Protein AF-A0AAW1MXA1-F1 (afdb_monomer)

Foldseek 3Di:
DDDPPDVLVVDDPPDDDDPDCCPPPCVPADPVRNVVNVSVVCVLV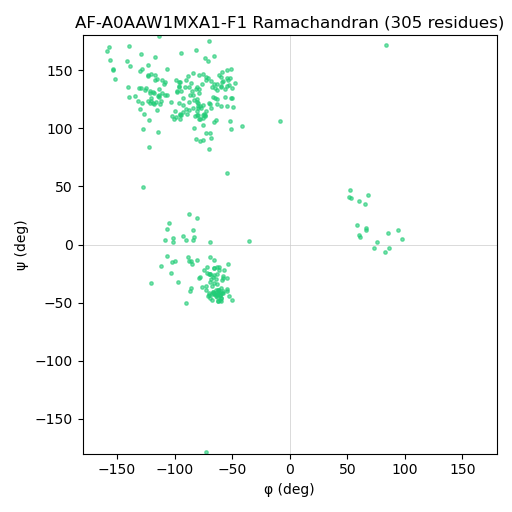CLVVVVVVVPPPDPPPDDPDADDFQDKDWDDDPPDDPPDIWIWTFHDFDADPVRGGPDTDTHTLPDPPPQLFWDQDPVRDTAGFSDWAKDWFWAADPNDIDTDIDHGQTDGPPDPDGDDDPVVLVVQQWDWDDDPFKIFIAHNVGDTHWIFGQDPNDTHTHTDDQWDWDQDPNDTDIGGPHCPVCLVPFAALVRVCVVVPNDDLVVLQVCCVPPPPPHHHSDRSDDDDDPCCCVVPPDDPPDDDDDDDDPDDDDDDDDDDDD

Mean predicted aligned error: 19.44 Å

pLDDT: mean 71.36, std 15.25, range [24.44, 95.81]

Solvent-accessible surface area (backbone atoms only — not comparable to full-atom values): 19822 Å² total; per-residue (Å²): 129,84,73,85,73,66,82,85,67,84,58,66,93,85,56,79,82,76,79,87,49,83,88,54,60,76,89,77,46,52,78,69,51,45,53,51,34,52,52,55,51,49,51,54,50,42,61,62,49,51,58,58,56,69,55,69,78,65,65,96,83,58,87,69,83,74,88,54,68,71,42,77,44,81,49,89,58,96,86,52,59,92,95,61,77,49,54,23,31,26,71,41,72,47,56,46,99,84,69,51,63,85,44,65,49,64,52,50,83,74,69,70,91,56,85,70,48,63,48,73,46,98,84,72,46,73,44,67,40,79,47,71,42,69,45,81,45,46,18,72,44,94,95,39,77,37,87,44,75,45,71,76,40,74,41,44,89,88,54,94,65,92,82,82,61,65,70,60,42,44,75,71,47,28,48,75,48,79,58,100,61,40,33,41,34,22,44,74,88,68,49,73,50,42,46,18,45,63,50,97,95,39,72,45,70,55,57,69,78,47,61,51,68,48,82,51,98,94,38,74,47,73,44,67,72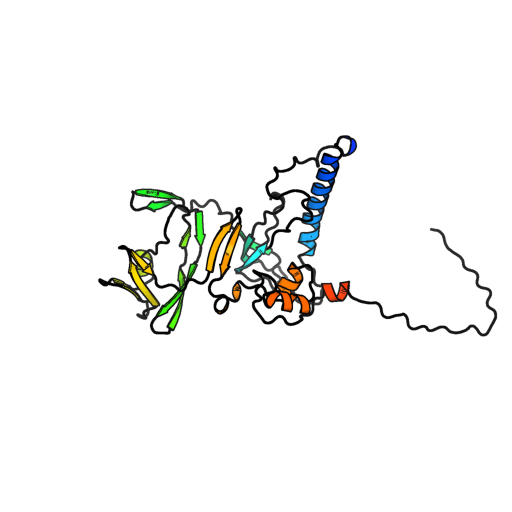,42,61,85,86,46,47,85,80,36,46,42,44,68,54,48,25,56,73,61,74,63,47,56,52,72,58,51,37,50,34,50,74,64,76,38,88,92,50,58,54,51,50,81,64,63,84,70,94,48,68,69,59,53,64,76,63,59,74,79,73,81,78,81,88,82,76,86,78,75,93,62,94,75,85,82,81,86,82,83,82,83,1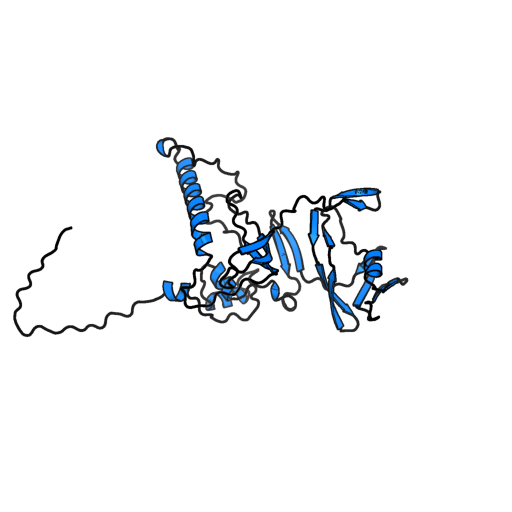30

InterPro domains:
  IPR025724 GAG-pre-integrase domain [PF13976] (219-282)
  IPR040676 Domain of unknown function DUF5641 [PF18701] (31-110)
  IPR054722 Retrovirus-related Pol polyprotein from transposon TNT 1-94-like, beta-barrel domain [PF22936] (115-173)

Secondary structure (DSSP, 8-state):
-----STTT-S-TTSPPPPP-TTS-GGG--HHHHHHHHHHHHHHHHHHHHHHHHS----TTS-PPPP-TT-EEEE--TTSPTT--EEEEEEEEEE-TTS-EEEEEEEESS--S----EEE-TTS-EEE--EEEEEEEEEEETTEEEEEEEEEEEE-TT-SS----HHHHHHTT-EEEE-SSEEEEE-TTS-EEEEEEEETTEEEE-----EEEEEETTEEEEEES-TTT-TTSSBPHHHHHHHTTS--HHHHHHIIIIISTT--BSS-------HHHHHHT-PPPPPP---PPPSS-----------

Sequence (307 aa):
MEAMEPGLIGRPVASLRDPNVCHIPVSRLTSFQRLQYLHQNLWKRWSQEYISELQQRSKWRTQQSQLEPDMFVLVKDDNVPPLQWKLGRIFQLHPGTDGIARVASVRTQHVKDKNLGEITVANNNKVPVVCTGDIDIKTEVNDKQFDIVIRDALCVPNLTTNLLSVSQLIKKGNRVIFTEKDCQIYNSVGELIATADLQENVYKLNIELIATADLQENVYKLNIIKPETNKCFLATANMWHRRLGHVNYADLRKMNDGVVQGLTCKDKVVKQDCVVCCEGKQSRPPFKHEGTRATERRQTKQASVQA

Structure (mmCIF, N/CA/C/O backbone):
data_AF-A0AAW1MXA1-F1
#
_entry.id   AF-A0AAW1MXA1-F1
#
loop_
_atom_site.group_PDB
_atom_site.id
_atom_site.type_symbol
_atom_site.label_atom_id
_atom_site.label_alt_id
_atom_site.label_comp_id
_atom_site.label_asym_id
_atom_site.label_entity_id
_atom_site.label_seq_id
_atom_site.pdbx_PDB_ins_code
_atom_site.Cartn_x
_atom_site.Cartn_y
_atom_site.Cartn_z
_atom_site.occupancy
_atom_site.B_iso_or_equiv
_atom_site.auth_seq_id
_atom_site.auth_comp_id
_atom_site.auth_asym_id
_atom_site.auth_atom_id
_atom_site.pdbx_PDB_model_num
ATOM 1 N N . MET A 1 1 ? 8.954 3.874 -11.714 1.00 31.41 1 MET A N 1
ATOM 2 C CA . MET A 1 1 ? 9.694 3.742 -12.984 1.00 31.41 1 MET A CA 1
ATOM 3 C C . MET A 1 1 ? 10.441 5.050 -13.092 1.00 31.41 1 MET A C 1
ATOM 5 O O . MET A 1 1 ? 9.777 6.065 -13.240 1.00 31.41 1 MET A O 1
ATOM 9 N N . GLU A 1 2 ? 11.735 5.037 -12.764 1.00 24.44 2 GLU A N 1
ATOM 10 C CA . GLU A 1 2 ? 12.559 6.248 -12.688 1.00 24.44 2 GLU A CA 1
ATOM 11 C C . GLU A 1 2 ? 12.402 7.046 -13.975 1.00 24.44 2 GLU A C 1
ATOM 13 O O . GLU A 1 2 ? 12.529 6.511 -15.079 1.00 24.44 2 GLU A O 1
ATOM 18 N N . ALA A 1 3 ? 12.049 8.315 -13.797 1.00 30.38 3 ALA A N 1
ATOM 19 C CA . ALA A 1 3 ? 12.170 9.303 -14.837 1.00 30.38 3 ALA A CA 1
ATOM 20 C C . ALA A 1 3 ? 13.609 9.255 -15.360 1.00 30.38 3 ALA A C 1
ATOM 22 O O . ALA A 1 3 ? 14.556 9.141 -14.584 1.00 30.38 3 ALA A O 1
ATOM 23 N N . MET A 1 4 ? 13.757 9.330 -16.680 1.00 36.62 4 MET A N 1
ATOM 24 C CA . MET A 1 4 ? 15.011 9.751 -17.290 1.00 36.62 4 MET A CA 1
ATOM 25 C C . MET A 1 4 ? 15.434 11.077 -16.641 1.00 36.62 4 MET A C 1
ATOM 27 O O . MET A 1 4 ? 14.924 12.137 -16.993 1.00 36.62 4 MET A O 1
ATOM 31 N N . GLU A 1 5 ? 16.352 11.018 -15.687 1.00 35.62 5 GLU A N 1
ATOM 32 C CA . GLU A 1 5 ? 17.191 12.150 -15.320 1.00 35.62 5 GLU A CA 1
ATOM 33 C C . GLU A 1 5 ? 18.258 12.367 -16.421 1.00 35.62 5 GLU A C 1
ATOM 35 O O . GLU A 1 5 ? 18.537 11.493 -17.245 1.00 35.62 5 GLU A O 1
ATOM 40 N N . PRO A 1 6 ? 18.878 13.546 -16.523 1.00 33.94 6 PRO A N 1
ATOM 41 C CA . PRO A 1 6 ? 18.396 14.734 -17.221 1.00 33.94 6 PRO A CA 1
ATOM 42 C C . PRO A 1 6 ? 19.158 14.924 -18.553 1.00 33.94 6 PRO A C 1
ATOM 44 O O . PRO A 1 6 ? 19.194 16.014 -19.123 1.00 33.94 6 PRO A O 1
ATOM 47 N N . GLY A 1 7 ? 19.806 13.865 -19.053 1.00 37.41 7 GLY A N 1
ATOM 48 C CA . GLY A 1 7 ? 20.811 13.954 -20.120 1.00 37.41 7 GLY A CA 1
ATOM 49 C C . GLY A 1 7 ? 20.263 14.260 -21.516 1.00 37.41 7 GLY A C 1
ATOM 50 O O . GLY A 1 7 ? 21.007 14.729 -22.371 1.00 37.41 7 GLY A O 1
ATOM 51 N N . LEU A 1 8 ? 18.968 14.031 -21.755 1.00 40.31 8 LEU A N 1
ATOM 52 C CA . LEU A 1 8 ? 18.318 14.331 -23.039 1.00 40.31 8 LEU A CA 1
ATOM 53 C C . LEU A 1 8 ? 17.489 15.613 -23.019 1.00 40.31 8 LEU A C 1
ATOM 55 O O . LEU A 1 8 ? 17.138 16.116 -24.079 1.00 40.31 8 LEU A O 1
ATOM 59 N N . ILE A 1 9 ? 17.185 16.148 -21.835 1.00 43.16 9 ILE A N 1
ATOM 60 C CA . ILE A 1 9 ? 16.298 17.307 -21.703 1.00 43.16 9 ILE A CA 1
ATOM 61 C C . ILE A 1 9 ? 17.055 18.591 -22.061 1.00 43.16 9 ILE A C 1
ATOM 63 O O . ILE A 1 9 ? 16.446 19.538 -22.544 1.00 43.16 9 ILE A O 1
ATOM 67 N N . GLY A 1 10 ? 18.380 18.638 -21.873 1.00 39.78 10 GLY A N 1
ATOM 68 C CA . GLY A 1 10 ? 19.197 19.814 -22.198 1.00 39.78 10 GLY A CA 1
ATOM 69 C C . GLY A 1 10 ? 18.805 21.087 -21.430 1.00 39.78 10 GLY A C 1
ATOM 70 O O . GLY A 1 10 ? 19.305 22.164 -21.744 1.00 39.78 10 GLY A O 1
ATOM 71 N N . ARG A 1 11 ? 17.904 20.982 -20.441 1.00 41.22 11 ARG A N 1
ATOM 72 C CA . ARG A 1 11 ? 17.416 22.075 -19.591 1.00 41.22 11 ARG A CA 1
ATOM 73 C C . ARG A 1 11 ? 16.891 21.546 -18.242 1.00 41.22 11 ARG A C 1
ATOM 75 O O . ARG A 1 11 ? 16.532 20.371 -18.158 1.00 41.22 11 ARG A O 1
ATOM 82 N N . PRO A 1 12 ? 16.821 22.394 -17.198 1.00 42.69 12 PRO A N 1
ATOM 83 C CA . PRO A 1 12 ? 16.313 22.019 -15.877 1.00 42.69 12 PRO A CA 1
ATOM 84 C C . PRO A 1 12 ? 14.842 21.577 -15.903 1.00 42.69 12 PRO A C 1
ATOM 86 O O . PRO A 1 12 ? 14.032 22.143 -16.642 1.00 42.69 12 PRO A O 1
ATOM 89 N N . VAL A 1 13 ? 14.482 20.618 -15.043 1.00 44.44 13 VAL A N 1
ATOM 90 C CA . VAL A 1 13 ? 13.121 20.050 -14.903 1.00 44.44 13 VAL A CA 1
ATOM 91 C C . VAL A 1 13 ? 12.064 21.118 -14.573 1.00 44.44 13 VAL A C 1
ATOM 93 O O . VAL A 1 13 ? 10.913 20.994 -14.981 1.00 44.44 13 VAL A O 1
ATOM 96 N N . ALA A 1 14 ? 12.468 22.213 -13.924 1.00 40.22 14 ALA A N 1
ATOM 97 C CA . ALA A 1 14 ? 11.611 23.350 -13.577 1.00 40.22 14 ALA A CA 1
ATOM 98 C C . ALA A 1 14 ? 11.432 24.400 -14.701 1.00 40.22 14 ALA A C 1
ATOM 100 O O . ALA A 1 14 ? 10.825 25.447 -14.476 1.00 40.22 14 ALA A O 1
ATOM 101 N N . SER A 1 15 ? 11.975 24.174 -15.902 1.00 48.94 15 SER A N 1
ATOM 102 C CA . SER A 1 15 ? 11.831 25.122 -17.016 1.00 48.94 15 SER A CA 1
ATOM 103 C C . SER A 1 15 ? 10.415 25.110 -17.607 1.00 48.94 15 SER A C 1
ATOM 105 O O . SER A 1 15 ? 9.762 24.068 -17.704 1.00 48.94 15 SER A O 1
ATOM 107 N N . LEU A 1 16 ? 9.930 26.285 -18.028 1.00 44.94 16 LEU A N 1
ATOM 108 C CA . LEU A 1 16 ? 8.635 26.420 -18.703 1.00 44.94 16 LEU A CA 1
ATOM 109 C C . LEU A 1 16 ? 8.569 25.495 -19.927 1.00 44.94 16 LEU A C 1
ATOM 111 O O . LEU A 1 16 ? 9.566 25.289 -20.624 1.00 44.94 16 LEU A O 1
ATOM 115 N N . ARG A 1 17 ? 7.393 24.916 -20.204 1.00 49.56 17 ARG A N 1
ATOM 116 C CA . ARG A 1 17 ? 7.204 24.068 -21.393 1.00 49.56 17 ARG A CA 1
ATOM 117 C C . ARG A 1 17 ? 7.570 24.865 -22.644 1.00 49.56 17 ARG A C 1
ATOM 119 O O . ARG A 1 17 ? 7.041 25.953 -22.851 1.00 49.56 17 ARG A O 1
ATOM 126 N N . ASP A 1 18 ? 8.453 24.307 -23.472 1.00 58.12 18 ASP A N 1
ATOM 127 C CA . ASP A 1 18 ? 8.758 24.920 -24.760 1.00 58.12 18 ASP A CA 1
ATOM 128 C C . ASP A 1 18 ? 7.487 24.924 -25.623 1.00 58.12 18 ASP A C 1
ATOM 130 O O . ASP A 1 18 ? 6.767 23.915 -25.646 1.00 58.12 18 ASP A O 1
ATOM 134 N N . PRO A 1 19 ? 7.195 26.017 -26.345 1.00 64.69 19 PRO A N 1
ATOM 135 C CA . PRO A 1 19 ? 6.094 26.036 -27.294 1.00 64.69 19 PRO A CA 1
ATOM 136 C C . PRO A 1 19 ? 6.288 24.941 -28.354 1.00 64.69 19 PRO A C 1
ATOM 138 O O . PRO A 1 19 ? 7.403 24.660 -28.803 1.00 64.69 19 PRO A O 1
ATOM 141 N N . ASN A 1 20 ? 5.197 24.282 -28.747 1.00 64.75 20 ASN A N 1
ATOM 142 C CA . ASN A 1 20 ? 5.247 23.264 -29.793 1.00 64.75 20 ASN A CA 1
ATOM 143 C C . ASN A 1 20 ? 5.557 23.941 -31.134 1.00 64.75 20 ASN A C 1
ATOM 145 O O . ASN A 1 20 ? 4.762 24.747 -31.606 1.00 64.75 20 ASN A O 1
ATOM 149 N N . VAL A 1 21 ? 6.687 23.603 -31.753 1.00 74.25 21 VAL A N 1
ATOM 150 C CA . VAL A 1 21 ? 7.133 24.197 -33.027 1.00 74.25 21 VAL A CA 1
ATOM 151 C C . VAL A 1 21 ? 7.011 23.221 -34.199 1.00 74.25 21 VAL A C 1
ATOM 153 O O . VAL A 1 21 ? 7.380 23.557 -35.321 1.00 74.25 21 VAL A O 1
ATOM 156 N N . CYS A 1 22 ? 6.456 22.021 -33.981 1.00 64.44 22 CYS A N 1
ATOM 157 C CA . CYS A 1 22 ? 6.348 20.970 -34.999 1.00 64.44 22 CYS A CA 1
ATOM 158 C C . CYS A 1 22 ? 5.507 21.376 -36.222 1.00 64.44 22 CYS A C 1
ATOM 160 O O . CYS A 1 22 ? 5.652 20.773 -37.283 1.00 64.44 22 CYS A O 1
ATOM 162 N N . HIS A 1 23 ? 4.630 22.373 -36.070 1.00 72.69 23 HIS A N 1
ATOM 163 C CA . HIS A 1 23 ? 3.741 22.883 -37.116 1.00 72.69 23 HIS A CA 1
ATOM 164 C C . HIS A 1 23 ? 4.369 24.003 -37.967 1.00 72.69 23 HIS A C 1
ATOM 166 O O . HIS A 1 23 ? 3.812 24.384 -38.997 1.00 72.69 23 HIS A O 1
ATOM 172 N N . ILE A 1 24 ? 5.524 24.539 -37.559 1.00 79.25 24 ILE A N 1
ATOM 173 C CA . ILE A 1 24 ? 6.209 25.630 -38.255 1.00 79.25 24 ILE A CA 1
ATOM 174 C C . ILE A 1 24 ? 7.250 25.027 -39.215 1.00 79.25 24 ILE A C 1
ATOM 176 O O . ILE A 1 24 ? 8.041 24.177 -38.800 1.00 79.25 24 ILE A O 1
ATOM 180 N N . PRO A 1 25 ? 7.312 25.452 -40.494 1.00 79.19 25 PRO A N 1
ATOM 181 C CA . PRO A 1 25 ? 8.334 24.966 -41.419 1.00 79.19 25 PRO A CA 1
ATOM 182 C C . PRO A 1 25 ? 9.754 25.269 -40.928 1.00 79.19 25 PRO A C 1
ATOM 184 O O . PRO A 1 25 ? 10.039 26.394 -40.523 1.00 79.19 25 PRO A O 1
ATOM 187 N N . VAL A 1 26 ? 10.660 24.290 -41.037 1.00 74.62 26 VAL A N 1
ATOM 188 C CA . VAL A 1 26 ? 12.047 24.347 -40.517 1.00 74.62 26 VAL A CA 1
ATOM 189 C C . VAL A 1 26 ? 12.837 25.563 -41.025 1.00 74.62 26 VAL A C 1
ATOM 191 O O . VAL A 1 26 ? 13.707 26.095 -40.330 1.00 74.62 26 VAL A O 1
ATOM 194 N N . SER A 1 27 ? 12.499 26.053 -42.221 1.00 77.00 27 SER A N 1
ATOM 195 C CA . SER A 1 27 ? 13.076 27.258 -42.822 1.00 77.00 27 SER A CA 1
ATOM 196 C C . SER A 1 27 ? 12.802 28.539 -42.027 1.00 77.00 27 SER A C 1
ATOM 198 O O . SER A 1 27 ? 13.599 29.467 -42.107 1.00 77.00 27 SER A O 1
ATOM 200 N N . ARG A 1 28 ? 11.724 28.581 -41.233 1.00 76.44 28 ARG A N 1
ATOM 201 C CA . ARG A 1 28 ? 11.282 29.743 -40.441 1.00 76.44 28 ARG A CA 1
ATOM 202 C C . ARG A 1 28 ? 11.637 29.656 -38.953 1.00 76.44 28 ARG A C 1
ATOM 204 O O . ARG A 1 28 ? 11.272 30.544 -38.193 1.00 76.44 28 ARG A O 1
ATOM 211 N N . LEU A 1 29 ? 12.330 28.596 -38.538 1.00 79.50 29 LEU A N 1
ATOM 212 C CA . LEU A 1 29 ? 12.732 28.389 -37.148 1.00 79.50 29 LEU A CA 1
ATOM 213 C C . LEU A 1 29 ? 14.071 29.073 -36.854 1.00 79.50 29 LEU A C 1
ATOM 215 O O . LEU A 1 29 ? 15.028 28.917 -37.618 1.00 79.50 29 LEU A O 1
ATOM 219 N N . THR A 1 30 ? 14.164 29.758 -35.713 1.00 76.25 30 THR A N 1
ATOM 220 C CA . THR A 1 30 ? 15.446 30.243 -35.173 1.00 76.25 30 THR A CA 1
ATOM 221 C C . THR A 1 30 ? 16.347 29.074 -34.767 1.00 76.25 30 THR A C 1
ATOM 223 O O . THR A 1 30 ? 15.875 27.954 -34.577 1.00 76.25 30 THR A O 1
ATOM 226 N N . SER A 1 31 ? 17.652 29.301 -34.594 1.00 67.50 31 SER A N 1
ATOM 227 C CA . SER A 1 31 ? 18.600 28.238 -34.213 1.00 67.50 31 SER A CA 1
ATOM 228 C C . SER A 1 31 ? 18.181 27.485 -32.942 1.00 67.50 31 SER A C 1
ATOM 230 O O . SER A 1 31 ? 18.253 26.259 -32.901 1.00 67.50 31 SER A O 1
ATOM 232 N N . PHE A 1 32 ? 17.661 28.198 -31.937 1.00 66.44 32 PHE A N 1
ATOM 233 C CA . PHE A 1 32 ? 17.141 27.588 -30.711 1.00 66.44 32 PHE A CA 1
ATOM 234 C C . PHE A 1 32 ? 15.831 26.817 -30.953 1.00 66.44 32 PHE A C 1
ATOM 236 O O . PHE A 1 32 ? 15.684 25.683 -30.503 1.00 66.44 32 PHE A O 1
ATOM 243 N N . GLN A 1 33 ? 14.913 27.368 -31.754 1.00 68.75 33 GLN A N 1
ATOM 244 C CA . GLN A 1 33 ? 13.670 26.683 -32.128 1.00 68.75 33 GLN A CA 1
ATOM 245 C C . GLN A 1 33 ? 13.913 25.448 -33.009 1.00 68.75 33 GLN A C 1
ATOM 247 O O . GLN A 1 33 ? 13.139 24.497 -32.955 1.00 68.75 33 GLN A O 1
ATOM 252 N N . ARG A 1 34 ? 14.993 25.411 -33.798 1.00 69.88 34 ARG A N 1
ATOM 253 C CA . ARG A 1 34 ? 15.408 24.213 -34.548 1.00 69.88 34 ARG A CA 1
ATOM 254 C C . ARG A 1 34 ? 15.851 23.094 -33.613 1.00 69.88 34 ARG A C 1
ATOM 256 O O . ARG A 1 34 ? 15.488 21.945 -33.844 1.00 69.88 34 ARG A O 1
ATOM 263 N N . LEU A 1 35 ? 16.585 23.423 -32.552 1.00 66.50 35 LEU A N 1
ATOM 264 C CA . LEU A 1 35 ? 16.985 22.453 -31.533 1.00 66.50 35 LEU A CA 1
ATOM 265 C C . LEU A 1 35 ? 15.762 21.915 -30.771 1.00 66.50 35 LEU A C 1
ATOM 267 O O . LEU A 1 35 ? 15.625 20.704 -30.612 1.00 66.50 35 LEU A O 1
ATOM 271 N N . GLN A 1 36 ? 14.813 22.789 -30.417 1.00 66.62 36 GLN A N 1
ATOM 272 C CA . GLN A 1 36 ? 13.519 22.387 -29.851 1.00 66.62 36 GLN A CA 1
ATOM 273 C C . GLN A 1 36 ? 12.709 21.506 -30.809 1.00 66.62 36 GLN A C 1
ATOM 275 O O . GLN A 1 36 ? 12.157 20.493 -30.388 1.00 66.62 36 GLN A O 1
ATOM 280 N N . TYR A 1 37 ? 12.661 21.852 -32.098 1.00 71.12 37 TYR A N 1
ATOM 281 C CA . TYR A 1 37 ? 11.986 21.061 -33.126 1.00 71.12 37 TYR A CA 1
ATOM 282 C C . TYR A 1 37 ? 12.588 19.659 -33.233 1.00 71.12 37 TYR A C 1
ATOM 284 O O . TYR A 1 37 ? 11.848 18.681 -33.191 1.00 71.12 37 TYR A O 1
ATOM 292 N N . LEU A 1 38 ? 13.919 19.544 -33.314 1.00 69.19 38 LEU A N 1
ATOM 293 C CA . LEU A 1 38 ? 14.611 18.253 -33.359 1.00 69.19 38 LEU A CA 1
ATOM 294 C C . LEU A 1 38 ? 14.331 17.424 -32.105 1.00 69.19 38 LEU A C 1
ATOM 296 O O . LEU A 1 38 ? 14.021 16.242 -32.220 1.00 69.19 38 LEU A O 1
ATOM 300 N N . HIS A 1 39 ? 14.364 18.048 -30.930 1.00 64.50 39 HIS A N 1
ATOM 301 C CA . HIS A 1 39 ? 14.053 17.397 -29.663 1.00 64.50 39 HIS A CA 1
ATOM 302 C C . HIS A 1 39 ? 12.598 16.898 -29.614 1.00 64.50 39 HIS A C 1
ATOM 304 O O . HIS A 1 39 ? 12.360 15.731 -29.318 1.00 64.50 39 HIS A O 1
ATOM 310 N N . GLN A 1 40 ? 11.618 17.731 -29.982 1.00 68.62 40 GLN A N 1
ATOM 311 C CA . GLN A 1 40 ? 10.198 17.353 -30.028 1.00 68.62 40 GLN A CA 1
ATOM 312 C C . GLN A 1 40 ? 9.935 16.226 -31.042 1.00 68.62 40 GLN A C 1
ATOM 314 O O . GLN A 1 40 ? 9.161 15.310 -30.763 1.00 68.62 40 GLN A O 1
ATOM 319 N N . ASN A 1 41 ? 10.595 16.255 -32.203 1.00 69.94 41 ASN A N 1
ATOM 320 C CA . ASN A 1 41 ? 10.435 15.237 -33.243 1.00 69.94 41 ASN A CA 1
ATOM 321 C C . ASN A 1 41 ? 11.110 13.911 -32.856 1.00 69.94 41 ASN A C 1
ATOM 323 O O . ASN A 1 41 ? 10.542 12.841 -33.079 1.00 69.94 41 ASN A O 1
ATOM 327 N N . LEU A 1 42 ? 12.287 13.984 -32.225 1.00 67.31 42 LEU A N 1
ATOM 328 C CA . LEU A 1 42 ? 12.968 12.831 -31.641 1.00 67.31 42 LEU A CA 1
ATOM 329 C C . LEU A 1 42 ? 12.096 12.188 -30.562 1.00 67.31 42 LEU A C 1
ATOM 331 O O . LEU A 1 42 ? 11.880 10.986 -30.621 1.00 67.31 42 LEU A O 1
ATOM 335 N N . TRP A 1 43 ? 11.527 12.970 -29.639 1.00 61.91 43 TRP A N 1
ATOM 336 C CA . TRP A 1 43 ? 10.620 12.460 -28.606 1.00 61.91 43 TRP A CA 1
ATOM 337 C C . TRP A 1 43 ? 9.354 11.834 -29.174 1.00 61.91 43 TRP A C 1
ATOM 339 O O . TRP A 1 43 ? 8.927 10.796 -28.680 1.00 61.91 43 TRP A O 1
ATOM 349 N N . LYS A 1 44 ? 8.758 12.438 -30.208 1.00 67.31 44 LYS A N 1
ATOM 350 C CA . LYS A 1 44 ? 7.566 11.895 -30.865 1.00 67.31 44 LYS A CA 1
ATOM 351 C C . LYS A 1 44 ? 7.852 10.544 -31.519 1.00 67.31 44 LYS A C 1
ATOM 353 O O . LYS A 1 44 ? 7.068 9.617 -31.357 1.00 67.31 44 LYS A O 1
ATOM 358 N N . ARG A 1 45 ? 8.974 10.423 -32.234 1.00 64.81 45 ARG A N 1
ATOM 359 C CA . ARG A 1 45 ? 9.396 9.152 -32.842 1.00 64.81 45 ARG A CA 1
ATOM 360 C C . ARG A 1 45 ? 9.787 8.129 -31.788 1.00 64.81 45 ARG A C 1
ATOM 362 O O . ARG A 1 45 ? 9.284 7.015 -31.809 1.00 64.81 45 ARG A O 1
ATOM 369 N N . TRP A 1 46 ? 10.600 8.529 -30.815 1.00 62.44 46 TRP A N 1
ATOM 370 C CA . TRP A 1 46 ? 11.036 7.662 -29.729 1.00 62.44 46 TRP A CA 1
ATOM 371 C C . TRP A 1 46 ? 9.852 7.141 -28.912 1.00 62.44 46 TRP A C 1
ATOM 373 O O . TRP A 1 46 ? 9.762 5.945 -28.694 1.00 62.44 46 TRP A O 1
ATOM 383 N N . SER A 1 47 ? 8.882 7.969 -28.517 1.00 61.12 47 SER A N 1
ATOM 384 C CA . SER A 1 47 ? 7.714 7.476 -27.773 1.00 61.12 47 SER A CA 1
ATOM 385 C C . SER A 1 47 ? 6.844 6.539 -28.617 1.00 61.12 47 SER A C 1
ATOM 387 O O . SER A 1 47 ? 6.280 5.577 -28.100 1.00 61.12 47 SER A O 1
ATOM 389 N N . GLN A 1 48 ? 6.751 6.759 -29.927 1.00 62.25 48 GLN A N 1
ATOM 390 C CA . GLN A 1 48 ? 6.022 5.858 -30.817 1.00 62.25 48 GLN A CA 1
ATOM 391 C C . GLN A 1 48 ? 6.734 4.509 -30.989 1.00 62.25 48 GLN A C 1
ATOM 393 O O . GLN A 1 48 ? 6.080 3.465 -30.912 1.00 62.25 48 GLN A O 1
ATOM 398 N N . GLU A 1 49 ? 8.051 4.529 -31.176 1.00 61.38 49 GLU A N 1
ATOM 399 C CA . GLU A 1 49 ? 8.864 3.368 -31.546 1.00 61.38 49 GLU A CA 1
ATOM 400 C C . GLU A 1 49 ? 9.387 2.615 -30.311 1.00 61.38 49 GLU A C 1
ATOM 402 O O . GLU A 1 49 ? 9.125 1.424 -30.166 1.00 61.38 49 GLU A O 1
ATOM 407 N N . TYR A 1 50 ? 9.998 3.304 -29.347 1.00 53.84 50 TYR A N 1
ATOM 408 C CA . TYR A 1 50 ? 10.634 2.708 -28.167 1.00 53.84 50 TYR A CA 1
ATOM 409 C C . TYR A 1 50 ? 9.651 1.990 -27.233 1.00 53.84 50 TYR A C 1
ATOM 411 O O . TYR A 1 50 ? 9.959 0.917 -26.727 1.00 53.84 50 TYR A O 1
ATOM 419 N N . ILE A 1 51 ? 8.436 2.518 -27.017 1.00 53.62 51 ILE A N 1
ATOM 420 C CA . ILE A 1 51 ? 7.411 1.800 -26.225 1.00 53.62 51 ILE A CA 1
ATOM 421 C C . ILE A 1 51 ? 7.036 0.481 -26.908 1.00 53.62 51 ILE A C 1
ATOM 423 O O . ILE A 1 51 ? 6.830 -0.539 -26.249 1.00 53.62 51 ILE A O 1
ATOM 427 N N . SER A 1 52 ? 6.942 0.510 -28.237 1.00 56.19 52 SER A N 1
ATOM 428 C CA . SER A 1 52 ? 6.621 -0.666 -29.040 1.00 56.19 52 SER A CA 1
ATOM 429 C C . SER A 1 52 ? 7.765 -1.687 -29.006 1.00 56.19 52 SER A C 1
ATOM 431 O O . SER A 1 52 ? 7.512 -2.886 -29.065 1.00 56.19 52 SER A O 1
ATOM 433 N N . GLU A 1 53 ? 9.009 -1.231 -28.840 1.00 53.19 53 GLU A N 1
ATOM 434 C CA . GLU A 1 53 ? 10.195 -2.074 -28.635 1.00 53.19 53 GLU A CA 1
ATOM 435 C C . GLU A 1 53 ? 10.338 -2.599 -27.193 1.00 53.19 53 GLU A C 1
ATOM 437 O O . GLU A 1 53 ? 10.850 -3.702 -26.989 1.00 53.19 53 GLU A O 1
ATOM 442 N N . LEU A 1 54 ? 9.841 -1.867 -26.184 1.00 52.00 54 LEU A N 1
ATOM 443 C CA . LEU A 1 54 ? 9.764 -2.334 -24.790 1.00 52.00 54 LEU A CA 1
ATOM 444 C C . LEU A 1 54 ? 8.830 -3.545 -24.642 1.00 52.00 54 LEU A C 1
ATOM 446 O O . LEU A 1 54 ? 9.069 -4.403 -23.786 1.00 52.00 54 LEU A O 1
ATOM 450 N N . GLN A 1 55 ? 7.808 -3.663 -25.497 1.00 52.12 55 GLN A N 1
ATOM 451 C CA . GLN A 1 55 ? 7.166 -4.948 -25.768 1.00 52.12 55 GLN A CA 1
ATOM 452 C C . GLN A 1 55 ? 8.146 -5.824 -26.555 1.00 52.12 55 GLN A C 1
ATOM 454 O O . GLN A 1 55 ? 8.077 -5.926 -27.777 1.00 52.12 55 GLN A O 1
ATOM 459 N N . GLN A 1 56 ? 9.066 -6.484 -25.846 1.00 50.12 56 GLN A N 1
ATOM 460 C CA . GLN A 1 56 ? 9.933 -7.497 -26.443 1.00 50.12 56 GLN A CA 1
ATOM 461 C C . GLN A 1 56 ? 9.067 -8.516 -27.198 1.00 50.12 56 GLN A C 1
ATOM 463 O O . GLN A 1 56 ? 8.406 -9.357 -26.585 1.00 50.12 56 GLN A O 1
ATOM 468 N N . ARG A 1 57 ? 9.075 -8.464 -28.536 1.00 44.94 57 ARG A N 1
ATOM 469 C CA . ARG A 1 57 ? 8.588 -9.567 -29.366 1.00 44.94 57 ARG A CA 1
ATOM 470 C C . ARG A 1 57 ? 9.574 -10.711 -29.189 1.00 44.94 57 ARG A C 1
ATOM 472 O O . ARG A 1 57 ? 10.572 -10.795 -29.901 1.00 44.94 57 ARG A O 1
ATOM 479 N N . SER A 1 58 ? 9.321 -11.592 -28.225 1.00 47.97 58 SER A N 1
ATOM 480 C CA . SER A 1 58 ? 9.999 -12.882 -28.192 1.00 47.97 58 SER A CA 1
ATOM 481 C C . SER A 1 58 ? 9.752 -13.546 -29.542 1.00 47.97 58 SER A C 1
ATOM 483 O O . SER A 1 58 ? 8.601 -13.760 -29.930 1.00 47.97 58 SER A O 1
ATOM 485 N N . LYS A 1 59 ? 10.821 -13.841 -30.294 1.00 41.16 59 LYS A N 1
ATOM 486 C CA . LYS A 1 59 ? 10.711 -14.714 -31.468 1.00 41.16 59 LYS A CA 1
ATOM 487 C C . LYS A 1 59 ? 9.917 -15.950 -31.041 1.00 41.16 59 LYS A C 1
ATOM 489 O O . LYS A 1 59 ? 10.141 -16.448 -29.944 1.00 41.16 59 LYS A O 1
ATOM 494 N N . TRP A 1 60 ? 9.024 -16.391 -31.922 1.00 49.56 60 TRP A N 1
ATOM 495 C CA . TRP A 1 60 ? 7.988 -17.438 -31.875 1.00 49.56 60 TRP A CA 1
ATOM 496 C C . TRP A 1 60 ? 8.243 -18.747 -31.072 1.00 49.56 60 TRP A C 1
ATOM 498 O O . TRP A 1 60 ? 7.405 -19.638 -31.109 1.00 49.56 60 TRP A O 1
ATOM 508 N N . ARG A 1 61 ? 9.374 -18.911 -30.371 1.00 43.12 61 ARG A N 1
ATOM 509 C CA . ARG A 1 61 ? 9.800 -20.100 -29.614 1.00 43.12 61 ARG A CA 1
ATOM 510 C C . ARG A 1 61 ? 9.730 -19.978 -28.088 1.00 43.12 61 ARG A C 1
ATOM 512 O O . ARG A 1 61 ? 9.897 -20.998 -27.431 1.00 43.12 61 ARG A O 1
ATOM 519 N N . THR A 1 62 ? 9.492 -18.798 -27.515 1.00 49.97 62 THR A N 1
ATOM 520 C CA . THR A 1 62 ? 9.375 -18.652 -26.052 1.00 49.97 62 THR A CA 1
ATOM 521 C C . THR A 1 62 ? 7.942 -18.303 -25.683 1.00 49.97 62 THR A C 1
ATOM 523 O O . THR A 1 62 ? 7.403 -17.314 -26.176 1.00 49.97 62 THR A O 1
ATOM 526 N N . GLN A 1 63 ? 7.322 -19.113 -24.824 1.00 47.88 63 GLN A N 1
ATOM 527 C CA . GLN A 1 63 ? 5.999 -18.835 -24.272 1.00 47.88 63 GLN A CA 1
ATOM 528 C C . GLN A 1 63 ? 6.102 -17.557 -23.424 1.00 47.88 63 GLN A C 1
ATOM 530 O O . GLN A 1 63 ? 6.755 -17.549 -22.381 1.00 47.88 63 GLN A O 1
ATOM 535 N N . GLN A 1 64 ? 5.546 -16.447 -23.917 1.00 56.47 64 GLN A N 1
ATOM 536 C CA . GLN A 1 64 ? 5.435 -15.213 -23.137 1.00 56.47 64 GLN A CA 1
ATOM 537 C C . GLN A 1 64 ? 4.602 -15.493 -21.883 1.00 56.47 64 GLN A C 1
ATOM 539 O O . GLN A 1 64 ? 3.654 -16.278 -21.936 1.00 56.47 64 GLN A O 1
ATOM 544 N N . SER A 1 65 ? 4.958 -14.852 -20.766 1.00 59.12 65 SER A N 1
ATOM 545 C CA . SER A 1 65 ? 4.136 -14.854 -19.554 1.00 59.12 65 SER A CA 1
ATOM 546 C C . SER A 1 65 ? 2.701 -14.494 -19.930 1.00 59.12 65 SER A C 1
ATOM 548 O O . SER A 1 65 ? 2.469 -13.418 -20.490 1.00 59.12 65 SER A O 1
ATOM 550 N N . GLN A 1 66 ? 1.771 -15.416 -19.684 1.00 67.38 66 GLN A N 1
ATOM 551 C CA . GLN A 1 66 ? 0.360 -15.196 -19.968 1.00 67.38 66 GLN A CA 1
ATOM 552 C C . GLN A 1 66 ? -0.119 -13.975 -19.185 1.00 67.38 66 GLN A C 1
ATOM 554 O O . GLN A 1 66 ? 0.319 -13.727 -18.061 1.00 67.38 66 GLN A O 1
ATOM 559 N N . LEU A 1 67 ? -0.954 -13.159 -19.831 1.00 73.44 67 LEU A N 1
ATOM 560 C CA . LEU A 1 67 ? -1.624 -12.080 -19.129 1.00 73.44 67 LEU A CA 1
ATOM 561 C C . LEU A 1 67 ? -2.555 -12.717 -18.096 1.00 73.44 67 LEU A C 1
ATOM 563 O O . LEU A 1 67 ? -3.275 -13.648 -18.432 1.00 73.44 67 LEU A O 1
ATOM 567 N N . GLU A 1 68 ? -2.542 -12.198 -16.878 1.00 76.62 68 GLU A N 1
ATOM 568 C CA . GLU A 1 68 ? -3.374 -12.624 -15.764 1.00 76.62 68 GLU A CA 1
ATOM 569 C C . GLU A 1 68 ? -4.173 -11.412 -15.275 1.00 76.62 68 GLU A C 1
ATOM 571 O O . GLU A 1 68 ? -3.665 -10.276 -15.316 1.00 76.62 68 GLU A O 1
ATOM 576 N N . PRO A 1 69 ? -5.419 -11.613 -14.814 1.00 75.50 69 PRO A N 1
ATOM 577 C CA . PRO A 1 69 ? -6.117 -10.609 -14.027 1.00 75.50 69 PRO A CA 1
ATOM 578 C C . PRO A 1 69 ? -5.237 -10.138 -12.859 1.00 75.50 69 PRO A C 1
ATOM 580 O O . PRO A 1 69 ? -4.386 -10.869 -12.365 1.00 75.50 69 PRO A O 1
ATOM 583 N N . ASP A 1 70 ? -5.428 -8.892 -12.439 1.00 71.44 70 ASP A N 1
ATOM 584 C CA . ASP A 1 70 ? -4.661 -8.180 -11.413 1.00 71.44 70 ASP A CA 1
ATOM 585 C C . ASP A 1 70 ? -3.243 -7.716 -11.751 1.00 71.44 70 ASP A C 1
ATOM 587 O O . ASP A 1 70 ? -2.650 -6.966 -10.971 1.00 71.44 70 ASP A O 1
ATOM 591 N N . MET A 1 71 ? -2.717 -8.019 -12.937 1.00 68.50 71 MET A N 1
ATOM 592 C CA . MET A 1 71 ? -1.434 -7.450 -13.347 1.00 68.50 71 MET A CA 1
ATOM 593 C C . MET A 1 71 ? -1.524 -5.962 -13.708 1.00 68.50 71 MET A C 1
ATOM 595 O O . MET A 1 71 ? -2.474 -5.502 -14.350 1.00 68.50 71 MET A O 1
ATOM 599 N N . PHE A 1 72 ? -0.491 -5.206 -13.330 1.00 74.06 72 PHE A N 1
ATOM 600 C CA . PHE A 1 72 ? -0.333 -3.803 -13.708 1.00 74.06 72 PHE A CA 1
ATOM 601 C C . PHE A 1 72 ? 0.249 -3.672 -15.116 1.00 74.06 72 PHE A C 1
ATOM 603 O O . PHE A 1 7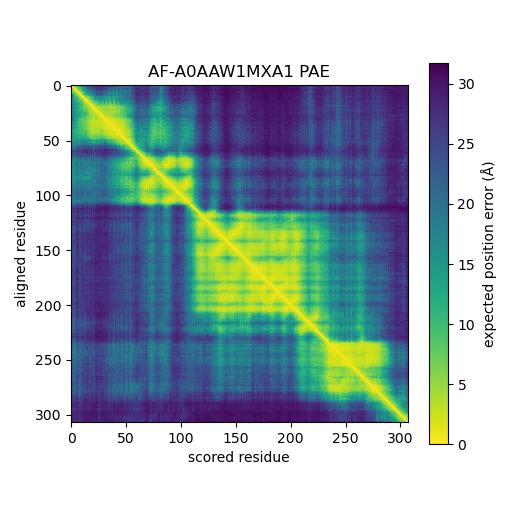2 ? 1.245 -4.306 -15.461 1.00 74.06 72 PHE A O 1
ATOM 610 N N . VAL A 1 73 ? -0.349 -2.792 -15.910 1.00 74.50 73 VAL A N 1
ATOM 611 C CA . VAL A 1 73 ? 0.039 -2.483 -17.284 1.00 74.50 73 VAL A CA 1
ATOM 612 C C . VAL A 1 73 ? 0.168 -0.977 -17.490 1.00 74.50 73 VAL A C 1
ATOM 614 O O . VAL A 1 73 ? -0.527 -0.172 -16.867 1.00 74.50 73 VAL A O 1
ATOM 617 N N . LEU A 1 74 ? 1.070 -0.590 -18.388 1.00 71.75 74 LEU A N 1
ATOM 618 C CA . LEU A 1 74 ? 1.172 0.776 -18.895 1.00 71.75 74 LEU A CA 1
ATOM 619 C C . LEU A 1 74 ? 0.117 0.984 -19.983 1.00 71.75 74 LEU A C 1
ATOM 621 O O . LEU A 1 74 ? 0.075 0.242 -20.963 1.00 71.75 74 LEU A O 1
ATOM 625 N N . VAL A 1 75 ? -0.717 2.005 -19.819 1.00 70.44 75 VAL A N 1
ATOM 626 C CA . VAL A 1 75 ? -1.697 2.428 -20.818 1.00 70.44 75 VAL A CA 1
ATOM 627 C C . VAL A 1 75 ? -1.075 3.543 -21.646 1.00 70.44 75 VAL A C 1
ATOM 629 O O . VAL A 1 75 ? -0.832 4.646 -21.152 1.00 70.44 75 VAL A O 1
ATOM 632 N N . LYS A 1 76 ? -0.801 3.236 -22.915 1.00 65.19 76 LYS A N 1
ATOM 633 C CA . LYS A 1 76 ? -0.361 4.217 -23.907 1.00 65.19 76 LYS A CA 1
ATOM 634 C C . LYS A 1 76 ? -1.570 5.047 -24.339 1.00 65.19 76 LYS A C 1
ATOM 636 O O . LYS A 1 76 ? -2.545 4.495 -24.839 1.00 65.19 76 LYS A O 1
ATOM 641 N N . ASP A 1 77 ? -1.496 6.353 -24.128 1.00 64.56 77 ASP A N 1
ATOM 642 C CA . ASP A 1 77 ? -2.489 7.329 -24.573 1.00 64.56 77 ASP A CA 1
ATOM 643 C C . ASP A 1 77 ? -1.746 8.426 -25.337 1.00 64.56 77 ASP A C 1
ATOM 645 O O . ASP A 1 77 ? -0.818 9.040 -24.808 1.00 64.56 77 ASP A O 1
ATOM 649 N N . ASP A 1 78 ? -2.129 8.633 -26.596 1.00 55.38 78 ASP A N 1
ATOM 650 C CA . ASP A 1 78 ? -1.445 9.544 -27.518 1.00 55.38 78 ASP A CA 1
ATOM 651 C C . ASP A 1 78 ? -1.614 11.027 -27.134 1.00 55.38 78 ASP A C 1
ATOM 653 O O . ASP A 1 78 ? -0.921 11.889 -27.674 1.00 55.38 78 ASP A O 1
ATOM 657 N N . ASN A 1 79 ? -2.506 11.335 -26.183 1.00 57.53 79 ASN A N 1
ATOM 658 C CA . ASN A 1 79 ? -2.825 12.700 -25.756 1.00 57.53 79 ASN A CA 1
ATOM 659 C C . ASN A 1 79 ? -2.145 13.119 -24.444 1.00 57.53 79 ASN A C 1
ATOM 661 O O . ASN A 1 79 ? -2.436 14.194 -23.914 1.00 57.53 79 ASN A O 1
ATOM 665 N N . VAL A 1 80 ? -1.268 12.286 -23.884 1.00 54.25 80 VAL A N 1
ATOM 666 C CA . VAL A 1 80 ? -0.633 12.553 -22.590 1.00 54.25 80 VAL A CA 1
ATOM 667 C C . VAL A 1 80 ? 0.754 13.188 -22.799 1.00 54.25 80 VAL A C 1
ATOM 669 O O . VAL A 1 80 ? 1.506 12.736 -23.665 1.00 54.25 80 VAL A O 1
ATOM 672 N N . PRO A 1 81 ? 1.122 14.253 -22.051 1.00 51.88 81 PRO A N 1
ATOM 673 C CA . PRO A 1 81 ? 2.439 14.875 -22.154 1.00 51.88 81 PRO A CA 1
ATOM 674 C C . PRO A 1 81 ? 3.587 13.869 -21.967 1.00 51.88 81 PRO A C 1
ATOM 676 O O . PRO A 1 81 ? 3.450 12.926 -21.182 1.00 51.88 81 PRO A O 1
ATOM 679 N N . PRO A 1 82 ? 4.754 14.100 -22.601 1.00 44.69 82 PRO A N 1
ATOM 680 C CA . PRO A 1 82 ? 5.964 13.340 -22.303 1.00 44.69 82 PRO A CA 1
ATOM 681 C C . PRO A 1 82 ? 6.204 13.313 -20.786 1.00 44.69 82 PRO A C 1
ATOM 683 O O . PRO A 1 82 ? 6.090 14.356 -20.143 1.00 44.69 82 PRO A O 1
ATOM 686 N N . LEU A 1 83 ? 6.532 12.135 -20.238 1.00 46.12 83 LEU A N 1
ATOM 687 C CA . LEU A 1 83 ? 6.729 11.832 -18.802 1.00 46.12 83 LEU A CA 1
ATOM 688 C C . LEU A 1 83 ? 5.465 11.539 -17.974 1.00 46.12 83 LEU A C 1
ATOM 690 O O . LEU A 1 83 ? 5.598 11.109 -16.829 1.00 46.12 83 LEU A O 1
ATOM 694 N N . GLN A 1 84 ? 4.257 11.688 -18.521 1.00 50.31 84 GLN A N 1
ATOM 695 C CA . GLN A 1 84 ? 3.039 11.223 -17.856 1.00 50.31 84 GLN A CA 1
ATOM 696 C C . GLN A 1 84 ? 2.596 9.882 -18.446 1.00 50.31 84 GLN A C 1
ATOM 698 O O . GLN A 1 84 ? 2.226 9.774 -19.611 1.00 50.31 84 GLN A O 1
ATOM 703 N N . TRP A 1 85 ? 2.633 8.840 -17.619 1.00 62.62 85 TRP A N 1
ATOM 704 C CA . TRP A 1 85 ? 2.233 7.491 -18.006 1.00 62.62 85 TRP A CA 1
ATOM 705 C C . TRP A 1 85 ? 1.024 7.065 -17.190 1.00 62.62 85 TRP A C 1
ATOM 707 O O . TRP A 1 85 ? 1.078 7.038 -15.960 1.00 62.62 85 TRP A O 1
ATOM 717 N N . LYS A 1 86 ? -0.070 6.704 -17.863 1.00 63.44 86 LYS A N 1
ATOM 718 C CA . LYS A 1 86 ? -1.244 6.150 -17.187 1.00 63.44 86 LYS A CA 1
ATOM 719 C C . LYS A 1 86 ? -0.957 4.689 -16.851 1.00 63.44 86 LYS A C 1
ATOM 721 O O . LYS A 1 86 ? -0.722 3.877 -17.741 1.00 63.44 86 LYS A O 1
ATOM 726 N N . LEU A 1 87 ? -0.968 4.344 -15.568 1.00 69.12 87 LEU A N 1
ATOM 727 C CA . LEU A 1 87 ? -0.952 2.950 -15.126 1.00 69.12 87 LEU A CA 1
ATOM 728 C C . LEU A 1 87 ? -2.386 2.428 -15.034 1.00 69.12 87 LEU A C 1
ATOM 730 O O . LEU A 1 87 ? -3.312 3.157 -14.663 1.00 69.12 87 LEU A O 1
ATOM 734 N N . GLY A 1 88 ? -2.569 1.155 -15.360 1.00 75.94 88 GLY A N 1
ATOM 735 C CA . GLY A 1 88 ? -3.836 0.466 -15.189 1.00 75.94 88 GLY A CA 1
ATOM 736 C C . GLY A 1 88 ? -3.654 -0.969 -14.710 1.00 75.94 88 GLY A C 1
ATOM 737 O O . GLY A 1 88 ? -2.588 -1.550 -14.868 1.00 75.94 88 GLY A O 1
ATOM 738 N N . ARG A 1 89 ? -4.688 -1.538 -14.094 1.00 79.44 89 ARG A N 1
ATOM 739 C CA . ARG A 1 89 ? -4.732 -2.928 -13.618 1.00 79.44 89 ARG A CA 1
ATOM 740 C C . ARG A 1 89 ? -5.671 -3.732 -14.508 1.00 79.44 89 ARG A C 1
ATOM 742 O O . ARG A 1 89 ? -6.803 -3.302 -14.736 1.00 79.44 89 ARG A O 1
ATOM 749 N N . ILE A 1 90 ? -5.221 -4.868 -15.030 1.00 79.75 90 ILE A N 1
ATOM 750 C CA . ILE A 1 90 ? -6.089 -5.782 -15.782 1.00 79.75 90 ILE A CA 1
ATOM 751 C C . ILE A 1 90 ? -7.138 -6.329 -14.815 1.00 79.75 90 ILE A C 1
ATOM 753 O O . ILE A 1 90 ? -6.779 -6.876 -13.782 1.00 79.75 90 ILE A O 1
ATOM 757 N N . PHE A 1 91 ? -8.425 -6.200 -15.133 1.00 77.12 91 PHE A N 1
ATOM 758 C CA . PHE A 1 91 ? -9.488 -6.822 -14.328 1.00 77.12 91 PHE A CA 1
ATOM 759 C C . PHE A 1 91 ? -10.199 -7.960 -15.061 1.00 77.12 91 PHE A C 1
ATOM 761 O O . PHE A 1 91 ? -10.864 -8.775 -14.432 1.00 77.12 91 PHE A O 1
ATOM 768 N N . GLN A 1 92 ? -10.084 -8.018 -16.387 1.00 79.00 92 GLN A N 1
ATOM 769 C CA . GLN A 1 92 ? -10.686 -9.074 -17.191 1.00 79.00 92 GLN A CA 1
ATOM 770 C C . GLN A 1 92 ? -9.877 -9.287 -18.464 1.00 79.00 92 GLN A C 1
ATOM 772 O O . GLN A 1 92 ? -9.405 -8.327 -19.075 1.00 79.00 92 GLN A O 1
ATOM 777 N N . LEU A 1 93 ? -9.758 -10.544 -18.876 1.00 86.00 93 LEU A N 1
ATOM 778 C CA . LEU A 1 93 ? -9.132 -10.948 -20.127 1.00 86.00 93 LEU A CA 1
ATOM 779 C C . LEU A 1 93 ? -10.188 -11.487 -21.080 1.00 86.00 93 LEU A C 1
ATOM 781 O O . LEU A 1 93 ? -11.099 -12.200 -20.662 1.00 86.00 93 LEU A O 1
ATOM 785 N N . HIS A 1 94 ? -10.035 -11.162 -22.359 1.00 80.75 94 HIS A N 1
ATOM 786 C CA . HIS A 1 94 ? -10.910 -11.634 -23.425 1.00 80.75 94 HIS A CA 1
ATOM 787 C C . HIS A 1 94 ? -10.096 -12.544 -24.351 1.00 80.75 94 HIS A C 1
ATOM 789 O O . HIS A 1 94 ? -9.346 -12.042 -25.199 1.00 80.75 94 HIS A O 1
ATOM 795 N N . PRO A 1 95 ? -10.166 -13.874 -24.155 1.00 83.88 95 PRO A N 1
ATOM 796 C CA . PRO A 1 95 ? -9.508 -14.827 -25.037 1.00 83.88 95 PRO A CA 1
ATOM 797 C C . PRO A 1 95 ? -10.137 -14.797 -26.432 1.00 83.88 95 PRO A C 1
ATOM 799 O O . PRO A 1 95 ? -11.355 -14.708 -26.582 1.00 83.88 95 PRO A O 1
ATOM 802 N N . GLY A 1 96 ? -9.290 -14.852 -27.461 1.00 77.62 96 GLY A N 1
ATOM 803 C CA . GLY A 1 96 ? -9.730 -15.028 -28.841 1.00 77.62 96 GLY A CA 1
ATOM 804 C C . GLY A 1 96 ? -10.211 -16.454 -29.118 1.00 77.62 96 GLY A C 1
ATOM 805 O O . GLY A 1 96 ? -10.185 -17.328 -28.253 1.00 77.62 96 GLY A O 1
ATOM 806 N N . THR A 1 97 ? -10.595 -16.714 -30.366 1.00 78.44 97 THR A N 1
ATOM 807 C CA . THR A 1 97 ? -11.016 -18.047 -30.836 1.00 78.44 97 THR A CA 1
ATOM 808 C C . THR A 1 97 ? -9.924 -19.115 -30.718 1.00 78.44 97 THR A C 1
ATOM 810 O O . THR A 1 97 ? -10.224 -20.301 -30.719 1.00 78.44 97 THR A O 1
ATOM 813 N N . ASP A 1 98 ? -8.662 -18.703 -30.610 1.00 81.31 98 ASP A N 1
ATOM 814 C CA . ASP A 1 98 ? -7.489 -19.553 -30.401 1.00 81.31 98 ASP A CA 1
ATOM 815 C C . ASP A 1 98 ? -7.115 -19.730 -28.916 1.00 81.31 98 ASP A C 1
ATOM 817 O O . ASP A 1 98 ? -6.061 -20.281 -28.608 1.00 81.31 98 ASP A O 1
ATOM 821 N N . GLY A 1 99 ? -7.952 -19.248 -27.987 1.00 73.62 99 GLY A N 1
ATOM 822 C CA . GLY A 1 99 ? -7.726 -19.342 -26.541 1.00 73.62 99 GLY A CA 1
ATOM 823 C C . GLY A 1 99 ? -6.685 -18.358 -25.995 1.00 73.62 99 GLY A C 1
ATOM 824 O O . GLY A 1 99 ? -6.411 -18.362 -24.797 1.00 73.62 99 GLY A O 1
ATOM 825 N N . ILE A 1 100 ? -6.114 -17.489 -26.839 1.00 75.31 100 ILE A N 1
ATOM 826 C CA . ILE A 1 100 ? -5.084 -16.524 -26.439 1.00 75.31 100 ILE A CA 1
ATOM 827 C C . ILE A 1 100 ? -5.733 -15.167 -26.151 1.00 75.31 100 ILE A C 1
ATOM 829 O O . ILE A 1 100 ? -6.354 -14.553 -27.023 1.00 75.31 100 ILE A O 1
ATOM 833 N N . ALA A 1 101 ? -5.558 -14.661 -24.928 1.00 73.50 101 ALA A N 1
ATOM 834 C CA . ALA A 1 101 ? -6.022 -13.334 -24.534 1.00 73.50 101 ALA A CA 1
ATOM 835 C C . ALA A 1 101 ? -5.118 -12.237 -25.113 1.00 73.50 101 ALA A C 1
ATOM 837 O O . ALA A 1 101 ? -4.024 -11.977 -24.616 1.00 73.50 101 ALA A O 1
ATOM 838 N N . ARG A 1 102 ? -5.594 -11.585 -26.179 1.00 74.75 102 ARG A N 1
ATOM 839 C CA . ARG A 1 102 ? -4.946 -10.405 -26.788 1.00 74.75 102 ARG A CA 1
ATOM 840 C C . ARG A 1 102 ? -5.587 -9.088 -26.362 1.00 74.75 102 ARG A C 1
ATOM 842 O O . ARG A 1 102 ? -5.016 -8.027 -26.590 1.00 74.75 102 ARG A O 1
ATOM 849 N N . VAL A 1 103 ? -6.774 -9.160 -25.765 1.00 78.94 103 VAL A N 1
ATOM 850 C CA . VAL A 1 103 ? -7.550 -8.004 -25.323 1.00 78.94 103 VAL A CA 1
ATOM 851 C C . VAL A 1 103 ? -7.780 -8.130 -23.823 1.00 78.94 103 VAL A C 1
ATOM 853 O O . VAL A 1 103 ? -8.173 -9.185 -23.327 1.00 78.94 103 VAL A O 1
ATOM 856 N N . ALA A 1 104 ? -7.530 -7.042 -23.104 1.00 81.44 104 ALA A N 1
ATOM 857 C CA . ALA A 1 104 ? -7.701 -6.956 -21.665 1.00 81.44 104 ALA A CA 1
ATOM 858 C C . ALA A 1 104 ? -8.543 -5.725 -21.329 1.00 81.44 104 ALA A C 1
ATOM 860 O O . ALA A 1 104 ? -8.290 -4.635 -21.844 1.00 81.44 104 ALA A O 1
ATOM 861 N N . SER A 1 105 ? -9.521 -5.882 -20.442 1.00 77.62 105 SER A N 1
ATOM 862 C CA . SER A 1 105 ? -10.168 -4.741 -19.807 1.00 77.62 105 SER A CA 1
ATOM 863 C C . SER A 1 105 ? -9.279 -4.242 -18.671 1.00 77.62 105 SER A C 1
ATOM 865 O O . SER A 1 105 ? -8.965 -4.985 -17.736 1.00 77.62 105 SER A O 1
ATOM 867 N N . VAL A 1 106 ? -8.884 -2.973 -18.743 1.00 78.81 106 VAL A N 1
ATOM 868 C CA . VAL A 1 106 ? -7.945 -2.352 -17.804 1.00 78.81 106 VAL A CA 1
ATOM 869 C C . VAL A 1 106 ? -8.658 -1.270 -16.990 1.00 78.81 106 VAL A C 1
ATOM 871 O O . VAL A 1 106 ? -9.385 -0.443 -17.536 1.00 78.81 106 VAL A O 1
ATOM 874 N N . ARG A 1 107 ? -8.443 -1.261 -15.673 1.00 73.06 107 ARG A N 1
ATOM 875 C CA . ARG A 1 107 ? -8.884 -0.215 -14.744 1.00 73.06 107 ARG A CA 1
ATOM 876 C C . ARG A 1 107 ? -7.735 0.773 -14.531 1.00 73.06 107 ARG A C 1
ATOM 878 O O . ARG A 1 107 ? -6.723 0.397 -13.951 1.00 73.06 107 ARG A O 1
ATOM 885 N N . THR A 1 108 ? -7.866 2.011 -14.999 1.00 71.44 108 THR A N 1
ATOM 886 C CA . THR A 1 108 ? -6.876 3.084 -14.780 1.00 71.44 108 THR A CA 1
ATOM 887 C C . THR A 1 108 ? -7.236 3.939 -13.562 1.00 71.44 108 THR A C 1
ATOM 889 O O . THR A 1 108 ? -8.364 3.889 -13.074 1.00 71.44 108 THR A O 1
ATOM 892 N N . GLN A 1 109 ? -6.278 4.732 -13.067 1.00 60.22 109 GLN A N 1
ATOM 893 C CA . GLN A 1 109 ? -6.491 5.685 -11.962 1.00 60.22 109 GLN A CA 1
ATOM 894 C C . GLN A 1 109 ? -7.447 6.838 -12.315 1.00 60.22 109 GLN A C 1
ATOM 896 O O . GLN A 1 109 ? -7.933 7.517 -11.414 1.00 60.22 109 GLN A O 1
ATOM 901 N N . HIS A 1 110 ? -7.775 7.035 -13.598 1.00 46.94 110 HIS A N 1
ATOM 902 C CA . HIS A 1 110 ? -8.880 7.909 -13.974 1.00 46.94 110 HIS A CA 1
ATOM 903 C C . HIS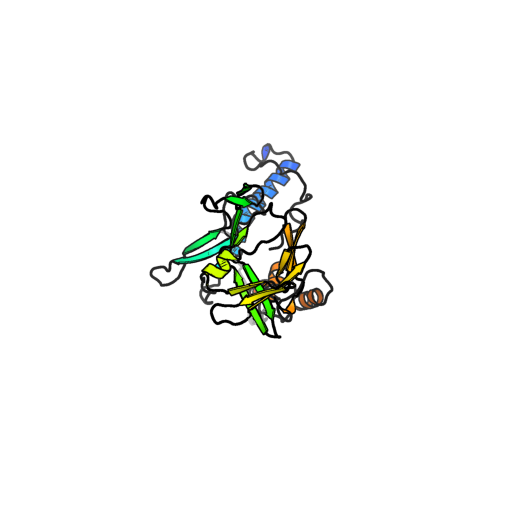 A 1 110 ? -10.200 7.196 -13.699 1.00 46.94 110 HIS A C 1
ATOM 905 O O . HIS A 1 110 ? -10.740 6.458 -14.524 1.00 46.94 110 HIS A O 1
ATOM 911 N N . VAL A 1 111 ? -10.652 7.422 -12.467 1.00 43.94 111 VAL A N 1
ATOM 912 C CA . VAL A 1 111 ? -12.038 7.579 -12.040 1.00 43.94 111 VAL A CA 1
ATOM 913 C C . VAL A 1 111 ? -12.957 7.654 -13.261 1.00 43.94 111 VAL A C 1
ATOM 915 O O . VAL A 1 111 ? -13.012 8.662 -13.958 1.00 43.94 111 VAL A O 1
ATOM 918 N N . LYS A 1 112 ? -13.703 6.572 -13.526 1.00 40.75 112 LYS A N 1
ATOM 919 C CA . LYS A 1 112 ? -15.040 6.768 -14.091 1.00 40.75 112 LYS A CA 1
ATOM 920 C C . LYS A 1 112 ? -15.687 7.797 -13.179 1.00 40.75 1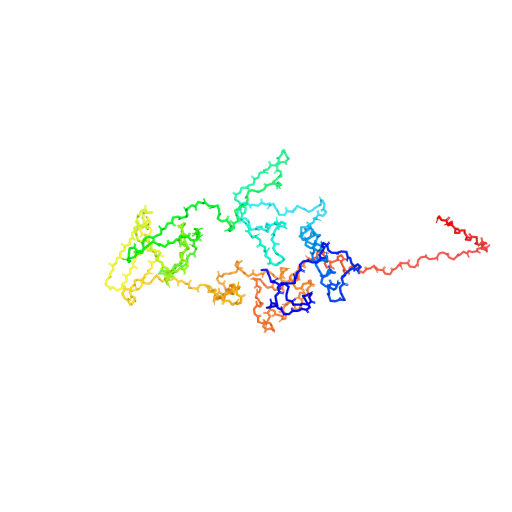12 LYS A C 1
ATOM 922 O O . LYS A 1 112 ? -15.702 7.517 -11.982 1.00 40.75 112 LYS A O 1
ATOM 927 N N . ASP A 1 113 ? -16.195 8.900 -13.727 1.00 40.59 113 ASP A N 1
ATOM 928 C CA . ASP A 1 113 ? -17.124 9.844 -13.090 1.00 40.59 113 ASP A CA 1
ATOM 929 C C . ASP A 1 113 ? -18.374 9.110 -12.564 1.00 40.59 113 ASP A C 1
ATOM 931 O O . ASP A 1 113 ? -19.507 9.297 -12.997 1.00 40.59 113 ASP A O 1
ATOM 935 N N . LYS A 1 114 ? -18.182 8.188 -11.632 1.00 49.31 114 LYS A N 1
ATOM 936 C CA . LYS A 1 114 ? -19.145 7.915 -10.599 1.00 49.31 114 LYS A CA 1
ATOM 937 C C . LYS A 1 114 ? -18.865 9.019 -9.606 1.00 49.31 114 LYS A C 1
ATOM 939 O O . LYS A 1 114 ? -17.734 9.125 -9.145 1.00 49.31 114 LYS A O 1
ATOM 944 N N . ASN A 1 115 ? -19.873 9.821 -9.289 1.00 54.38 115 ASN A N 1
ATOM 945 C CA . ASN A 1 115 ? -19.907 10.527 -8.016 1.00 54.38 115 ASN A CA 1
ATOM 946 C C . ASN A 1 115 ? -19.427 9.533 -6.945 1.00 54.38 115 ASN A C 1
ATOM 948 O O . ASN A 1 115 ? -20.173 8.625 -6.579 1.00 54.38 115 ASN A O 1
ATOM 952 N N . LEU A 1 116 ? -18.169 9.646 -6.504 1.00 62.94 116 LEU A N 1
ATOM 953 C CA . LEU A 1 116 ? -17.560 8.753 -5.508 1.00 62.94 116 LEU A CA 1
ATOM 954 C C . LEU A 1 116 ? -18.175 8.975 -4.118 1.00 62.94 116 LEU A C 1
ATOM 956 O O . LEU A 1 116 ? -17.809 8.316 -3.150 1.00 62.94 116 LEU A O 1
ATOM 960 N N . GLY A 1 117 ? -19.160 9.870 -4.055 1.00 73.38 117 GLY A N 1
ATOM 961 C CA . GLY A 1 117 ? -19.836 10.290 -2.857 1.00 73.38 117 GLY A CA 1
ATOM 962 C C . GLY A 1 117 ? -19.055 11.380 -2.145 1.00 73.38 117 GLY A C 1
ATOM 963 O O . GLY A 1 117 ? -17.915 11.718 -2.471 1.00 73.38 117 GLY A O 1
ATOM 964 N N . GLU A 1 118 ? -19.714 11.926 -1.142 1.00 84.19 118 GLU A N 1
ATOM 965 C CA . GLU A 1 118 ? -19.112 12.806 -0.161 1.00 84.19 118 GLU A CA 1
ATOM 966 C C . GLU A 1 118 ? -19.225 12.107 1.188 1.00 84.19 118 GLU A C 1
ATOM 968 O O . GLU A 1 118 ? -20.209 11.407 1.453 1.00 84.19 118 GLU A O 1
ATOM 973 N N . ILE A 1 119 ? -18.234 12.299 2.049 1.00 85.25 119 ILE A N 1
ATOM 974 C CA . ILE A 1 119 ? -18.356 11.921 3.454 1.00 85.25 119 ILE A CA 1
ATOM 975 C C . ILE A 1 119 ? -18.776 13.144 4.261 1.00 85.25 119 ILE A C 1
ATOM 977 O O . ILE A 1 119 ? -18.283 14.246 4.029 1.00 85.25 119 ILE A O 1
ATOM 981 N N . THR A 1 120 ? -19.671 12.952 5.224 1.00 83.31 120 THR A N 1
ATOM 982 C CA . THR A 1 120 ? -19.994 13.988 6.207 1.00 83.31 120 THR A CA 1
ATOM 983 C C . THR A 1 120 ? -19.019 13.859 7.373 1.00 83.31 120 THR A C 1
ATOM 985 O O . THR A 1 120 ? -19.009 12.833 8.054 1.00 83.31 120 THR A O 1
ATOM 988 N N . VAL A 1 121 ? -18.182 14.872 7.593 1.00 80.88 121 VAL A N 1
ATOM 989 C CA . VAL A 1 121 ? -17.283 14.932 8.757 1.00 80.88 121 VAL A CA 1
ATOM 990 C C . VAL A 1 121 ? -18.038 15.428 9.992 1.00 80.88 121 VAL A C 1
ATOM 992 O O . VAL A 1 121 ? -19.150 15.941 9.893 1.00 80.88 121 VAL A O 1
ATOM 995 N N . ALA A 1 122 ? -17.431 15.297 11.175 1.00 73.19 122 ALA A N 1
ATOM 996 C CA . ALA A 1 122 ? -18.055 15.643 12.458 1.00 73.19 122 ALA A CA 1
ATOM 997 C C . ALA A 1 122 ? -18.542 17.106 12.567 1.00 73.19 122 ALA A C 1
ATOM 999 O O . ALA A 1 122 ? -19.427 17.403 13.361 1.00 73.19 122 ALA A O 1
ATOM 1000 N N . ASN A 1 123 ? -18.004 18.017 11.752 1.00 80.75 123 ASN A N 1
ATOM 1001 C CA . ASN A 1 123 ? -18.453 19.409 11.644 1.00 80.75 123 ASN A CA 1
ATOM 1002 C C . ASN A 1 123 ? -19.655 19.599 10.693 1.00 80.75 123 ASN A C 1
ATOM 1004 O O . ASN A 1 123 ? -19.950 20.730 10.319 1.00 80.75 123 ASN A O 1
ATOM 1008 N N . ASN A 1 124 ? -20.320 18.516 10.275 1.00 81.62 124 ASN A N 1
ATOM 1009 C CA . ASN A 1 124 ? -21.381 18.476 9.260 1.00 81.62 124 ASN A CA 1
ATOM 1010 C C . ASN A 1 124 ? -20.966 18.954 7.860 1.00 81.62 124 ASN A C 1
ATOM 1012 O O . ASN A 1 124 ? -21.811 19.025 6.965 1.00 81.62 124 ASN A O 1
ATOM 1016 N N . ASN A 1 125 ? -19.680 19.228 7.632 1.00 84.25 125 ASN A N 1
ATOM 1017 C CA . ASN A 1 125 ? -19.198 19.534 6.296 1.00 84.25 125 ASN A CA 1
ATOM 1018 C C . ASN A 1 125 ? -19.122 18.258 5.469 1.00 84.25 125 ASN A C 1
ATOM 1020 O O . ASN A 1 125 ? -18.822 17.173 5.972 1.00 84.25 125 ASN A O 1
ATOM 1024 N N . LYS A 1 126 ? -19.374 18.406 4.174 1.00 84.50 126 LYS A N 1
ATOM 1025 C CA . LYS A 1 126 ? -19.227 17.328 3.208 1.00 84.50 126 LYS A CA 1
ATOM 1026 C C . LYS A 1 126 ? -17.884 17.457 2.512 1.00 84.50 126 LYS A C 1
ATOM 1028 O O . LYS A 1 126 ? -17.516 18.546 2.078 1.00 84.50 126 LYS A O 1
ATOM 1033 N N . VAL A 1 127 ? -17.140 16.359 2.441 1.00 84.38 127 VAL A N 1
ATOM 1034 C CA . VAL A 1 127 ? -15.818 16.320 1.810 1.00 84.38 127 VAL A CA 1
ATOM 1035 C C . VAL A 1 127 ? -15.840 15.292 0.680 1.00 84.38 127 VAL A C 1
ATOM 1037 O O . VAL A 1 127 ? -16.289 14.163 0.907 1.00 84.38 127 VAL A O 1
ATOM 1040 N N . PRO A 1 128 ? -15.378 15.657 -0.529 1.00 82.88 128 PRO A N 1
ATOM 1041 C CA . PRO A 1 128 ? -15.407 14.759 -1.673 1.00 82.88 128 PRO A CA 1
ATOM 1042 C C . PRO A 1 128 ? -14.428 13.596 -1.495 1.00 82.88 128 PRO A C 1
ATOM 1044 O O . PRO A 1 128 ? -13.299 13.771 -1.028 1.00 82.88 128 PRO A O 1
ATOM 1047 N N . VAL A 1 129 ? -14.856 12.408 -1.916 1.00 83.88 129 VAL A N 1
ATOM 1048 C CA . VAL A 1 129 ? -13.991 11.229 -2.017 1.00 83.88 129 VAL A CA 1
ATOM 1049 C C . VAL A 1 129 ? -13.248 11.267 -3.352 1.00 83.88 129 VAL A C 1
ATOM 1051 O O . VAL A 1 129 ? -13.864 11.400 -4.407 1.00 83.88 129 VAL A O 1
ATOM 1054 N N . VAL A 1 130 ? -11.922 11.121 -3.315 1.00 79.38 130 VAL A N 1
ATOM 1055 C CA . VAL A 1 130 ? -11.069 11.168 -4.517 1.00 79.38 130 VAL A CA 1
ATOM 1056 C C . VAL A 1 130 ? -10.953 9.806 -5.184 1.00 79.38 130 VAL A C 1
ATOM 1058 O O . VAL A 1 130 ? -10.975 9.708 -6.410 1.00 79.38 130 VAL A O 1
ATOM 1061 N N . CYS A 1 131 ? -10.832 8.741 -4.394 1.00 73.50 131 CYS A N 1
ATOM 1062 C CA . CYS A 1 131 ? -10.825 7.376 -4.903 1.00 73.50 131 CYS A CA 1
ATOM 1063 C C . CYS A 1 131 ? -11.201 6.362 -3.818 1.00 73.50 131 CYS A C 1
ATOM 1065 O O . CYS A 1 131 ? -11.225 6.671 -2.628 1.00 73.50 131 CYS A O 1
ATOM 1067 N N . THR A 1 132 ? -11.497 5.140 -4.253 1.00 78.69 132 THR A N 1
ATOM 1068 C CA . THR A 1 132 ? -11.729 3.968 -3.400 1.00 78.69 132 THR A CA 1
ATOM 1069 C C . THR A 1 132 ? -10.658 2.920 -3.684 1.00 78.69 132 THR A C 1
ATOM 1071 O O . THR A 1 132 ? -10.326 2.700 -4.854 1.00 78.69 132 THR A O 1
ATOM 1074 N N . GLY A 1 133 ? -10.168 2.226 -2.664 1.00 77.19 133 GLY A N 1
ATOM 1075 C CA . GLY A 1 133 ? -9.207 1.138 -2.831 1.00 77.19 133 GLY A CA 1
ATOM 1076 C C . GLY A 1 133 ? -9.213 0.166 -1.662 1.00 77.19 133 GLY A C 1
ATOM 1077 O O . GLY A 1 133 ? -9.826 0.429 -0.634 1.00 77.19 133 GLY A O 1
ATOM 1078 N N . ASP A 1 134 ? -8.517 -0.949 -1.828 1.00 78.69 134 ASP A N 1
ATOM 1079 C CA . ASP A 1 134 ? -8.315 -1.911 -0.749 1.00 78.69 134 ASP A CA 1
ATOM 1080 C C . ASP A 1 134 ? -6.974 -1.617 -0.068 1.00 78.69 134 ASP A C 1
ATOM 1082 O O . ASP A 1 134 ? -5.997 -1.270 -0.740 1.00 78.69 134 ASP A O 1
ATOM 1086 N N . ILE A 1 135 ? -6.941 -1.712 1.260 1.00 79.19 135 ILE A N 1
ATOM 1087 C CA . ILE A 1 135 ? -5.749 -1.464 2.076 1.00 79.19 135 ILE A CA 1
ATOM 1088 C C . ILE A 1 135 ? -5.396 -2.747 2.815 1.00 79.19 135 ILE A C 1
ATOM 1090 O O . ILE A 1 135 ? -6.186 -3.235 3.623 1.00 79.19 135 ILE A O 1
ATOM 1094 N N . ASP A 1 136 ? -4.189 -3.245 2.577 1.00 80.50 136 ASP A N 1
ATOM 1095 C CA . ASP A 1 136 ? -3.623 -4.360 3.326 1.00 80.50 136 ASP A CA 1
ATOM 1096 C C . ASP A 1 136 ? -2.909 -3.820 4.569 1.00 80.50 136 ASP A C 1
ATOM 1098 O O . ASP A 1 136 ? -2.009 -2.981 4.468 1.00 80.50 136 ASP A O 1
ATOM 1102 N N . ILE A 1 137 ? -3.313 -4.291 5.746 1.00 84.50 137 ILE A N 1
ATOM 1103 C CA . ILE A 1 137 ? -2.668 -3.979 7.021 1.00 84.50 137 ILE A CA 1
ATOM 1104 C C . ILE A 1 137 ? -2.181 -5.264 7.682 1.00 84.50 137 ILE A C 1
ATOM 1106 O O . ILE A 1 137 ? -2.816 -6.313 7.568 1.00 84.50 137 ILE A O 1
ATOM 1110 N N . LYS A 1 138 ? -1.065 -5.162 8.402 1.00 85.12 138 LYS A N 1
ATOM 1111 C CA . LYS A 1 138 ? -0.525 -6.255 9.207 1.00 85.12 138 LYS A CA 1
ATOM 1112 C C . LYS A 1 138 ? -0.593 -5.898 10.676 1.00 85.12 138 LYS A C 1
ATOM 1114 O O . LYS A 1 138 ? -0.138 -4.823 11.078 1.00 85.12 138 LYS A O 1
ATOM 1119 N N . THR A 1 139 ? -1.164 -6.799 11.457 1.00 87.94 139 THR A N 1
ATOM 1120 C CA . THR A 1 139 ? -1.282 -6.676 12.907 1.00 87.94 139 THR A CA 1
ATOM 1121 C C . THR A 1 139 ? -0.632 -7.881 13.564 1.00 87.94 139 THR A C 1
ATOM 1123 O O . THR A 1 139 ? -0.669 -8.990 13.034 1.00 87.94 139 THR A O 1
ATOM 1126 N N . GLU A 1 140 ? -0.015 -7.665 14.718 1.00 87.56 140 GLU A N 1
ATOM 1127 C CA . GLU A 1 140 ? 0.616 -8.726 15.494 1.00 87.56 140 GLU A CA 1
ATOM 1128 C C . GLU A 1 140 ? -0.017 -8.762 16.878 1.00 87.56 140 GLU A C 1
ATOM 1130 O O . GLU A 1 140 ? -0.043 -7.758 17.591 1.00 87.56 140 GLU A O 1
ATOM 1135 N N . VAL A 1 141 ? -0.585 -9.911 17.234 1.00 87.94 141 VAL A N 1
ATOM 1136 C CA . VAL A 1 141 ? -1.286 -10.113 18.500 1.00 87.94 141 VAL A CA 1
ATOM 1137 C C . VAL A 1 141 ? -0.928 -11.492 19.043 1.00 87.94 141 VAL A C 1
ATOM 1139 O O . VAL A 1 141 ? -1.111 -12.491 18.351 1.00 87.94 141 VAL A O 1
ATOM 1142 N N . ASN A 1 142 ? -0.458 -11.561 20.293 1.00 83.94 142 ASN A N 1
ATOM 1143 C CA . ASN A 1 142 ? -0.039 -12.809 20.951 1.00 83.94 142 ASN A CA 1
ATOM 1144 C C . ASN A 1 142 ? 0.974 -13.619 20.111 1.00 83.94 142 ASN A C 1
ATOM 1146 O O . ASN A 1 142 ? 0.770 -14.814 19.889 1.00 83.94 142 ASN A O 1
ATOM 1150 N N . ASP A 1 143 ? 2.003 -12.948 19.582 1.00 82.75 143 ASP A N 1
ATOM 1151 C CA . ASP A 1 143 ? 3.040 -13.519 18.701 1.00 82.75 143 ASP A CA 1
ATOM 1152 C C . ASP A 1 143 ? 2.502 -14.163 17.404 1.00 82.75 143 ASP A C 1
ATOM 1154 O O . ASP A 1 143 ? 3.189 -14.938 16.733 1.00 82.75 143 ASP A O 1
ATOM 1158 N N . LYS A 1 144 ? 1.254 -13.854 17.025 1.00 85.50 144 LYS A N 1
ATOM 1159 C CA . LYS A 1 144 ? 0.648 -14.244 15.749 1.00 85.50 144 LYS A CA 1
ATOM 1160 C C . LYS A 1 144 ? 0.447 -13.022 14.870 1.00 85.50 144 LYS A C 1
ATOM 1162 O O . LYS A 1 144 ? -0.141 -12.030 15.297 1.00 85.50 144 LYS A O 1
ATOM 1167 N N . GLN A 1 145 ? 0.890 -13.129 13.622 1.00 87.06 145 GLN A N 1
ATOM 1168 C CA . GLN A 1 145 ? 0.667 -12.105 12.609 1.00 87.06 145 GLN A CA 1
ATOM 1169 C C . GLN A 1 145 ? -0.620 -12.377 11.833 1.00 87.06 145 GLN A C 1
ATOM 1171 O O . GLN A 1 145 ? -0.883 -13.506 11.413 1.00 87.06 145 GLN A O 1
ATOM 1176 N N . PHE A 1 146 ? -1.400 -11.322 11.627 1.00 86.62 146 PHE A N 1
ATOM 1177 C CA . PHE A 1 146 ? -2.629 -11.334 10.854 1.00 86.62 146 PHE A CA 1
ATOM 1178 C C . PHE A 1 146 ? -2.507 -10.353 9.689 1.00 86.62 146 PHE A C 1
ATOM 1180 O O . PHE A 1 146 ? -2.277 -9.158 9.881 1.00 86.62 146 PHE A O 1
ATOM 1187 N N . ASP A 1 147 ? -2.701 -10.868 8.478 1.00 84.38 147 ASP A N 1
ATOM 1188 C CA . ASP A 1 147 ? -2.844 -10.059 7.272 1.00 84.38 147 ASP A CA 1
ATOM 1189 C C . ASP A 1 147 ? -4.333 -9.718 7.088 1.00 84.38 147 ASP A C 1
ATOM 1191 O O . ASP A 1 147 ? -5.167 -10.595 6.841 1.00 84.38 147 ASP A O 1
ATOM 1195 N N . ILE A 1 148 ? -4.688 -8.442 7.236 1.00 85.00 148 ILE A N 1
ATOM 1196 C CA . ILE A 1 148 ? -6.072 -7.961 7.186 1.00 85.00 148 ILE A CA 1
ATOM 1197 C C . ILE A 1 148 ? -6.249 -7.057 5.966 1.00 85.00 148 ILE A C 1
ATOM 1199 O O . ILE A 1 148 ? -5.538 -6.071 5.795 1.00 85.00 148 ILE A O 1
ATOM 1203 N N . VAL A 1 149 ? -7.266 -7.352 5.154 1.00 83.81 149 VAL A N 1
ATOM 1204 C CA . VAL A 1 149 ? -7.623 -6.543 3.980 1.00 83.81 149 VAL A CA 1
ATOM 1205 C C . VAL A 1 149 ? -8.834 -5.667 4.295 1.00 83.81 149 VAL A C 1
ATOM 1207 O O . VAL A 1 149 ? -9.967 -6.150 4.416 1.00 83.81 149 VAL A O 1
ATOM 1210 N N . ILE A 1 150 ? -8.621 -4.357 4.389 1.00 85.00 150 ILE A N 1
ATOM 1211 C CA . ILE A 1 150 ? -9.689 -3.360 4.482 1.00 85.00 150 ILE A CA 1
ATOM 1212 C C . ILE A 1 150 ? -10.178 -3.062 3.068 1.00 85.00 150 ILE A C 1
ATOM 1214 O O . ILE A 1 150 ? -9.563 -2.300 2.328 1.00 85.00 150 ILE A O 1
ATOM 1218 N N . ARG A 1 151 ? -11.308 -3.668 2.704 1.00 80.81 151 ARG A N 1
ATOM 1219 C CA . ARG A 1 151 ? -11.944 -3.443 1.401 1.00 80.81 151 ARG A CA 1
ATOM 1220 C C . ARG A 1 151 ? -12.726 -2.137 1.350 1.00 80.81 151 ARG A C 1
ATOM 1222 O O . ARG A 1 151 ? -13.374 -1.790 2.342 1.00 80.81 151 ARG A O 1
ATOM 1229 N N . ASP A 1 152 ? -12.730 -1.509 0.177 1.00 81.56 152 ASP A N 1
ATOM 1230 C CA . ASP A 1 152 ? -13.504 -0.300 -0.139 1.00 81.56 152 ASP A CA 1
ATOM 1231 C C . ASP A 1 152 ? -13.154 0.916 0.746 1.00 81.56 152 ASP A C 1
ATOM 1233 O O . ASP A 1 152 ? -14.021 1.702 1.135 1.00 81.56 152 ASP A O 1
ATOM 1237 N N . ALA A 1 153 ? -11.876 1.085 1.085 1.00 84.19 153 ALA A N 1
ATOM 1238 C CA . ALA A 1 153 ? -11.388 2.250 1.812 1.00 84.19 153 ALA A CA 1
ATOM 1239 C C . ALA A 1 153 ? -11.486 3.522 0.954 1.00 84.19 153 ALA A C 1
ATOM 1241 O O . ALA A 1 153 ? -11.125 3.533 -0.225 1.00 84.19 153 ALA A O 1
ATOM 1242 N N . LEU A 1 154 ? -11.965 4.606 1.564 1.00 85.69 154 LEU A N 1
ATOM 1243 C CA . LEU A 1 154 ? -12.172 5.898 0.912 1.00 85.69 154 LEU A CA 1
ATOM 1244 C C . LEU A 1 154 ? -10.937 6.785 1.092 1.00 85.69 154 LEU A C 1
ATOM 1246 O O . LEU A 1 154 ? -10.517 7.044 2.217 1.00 85.69 154 LEU A O 1
ATOM 1250 N N . CYS A 1 155 ? -10.384 7.291 -0.008 1.00 81.50 155 CYS A N 1
ATOM 1251 C CA . CYS A 1 155 ? -9.316 8.282 0.017 1.00 81.50 155 CYS A CA 1
ATOM 1252 C C . CYS A 1 155 ? -9.909 9.691 0.015 1.00 81.50 155 CYS A C 1
ATOM 1254 O O . CYS A 1 155 ? -10.557 10.112 -0.951 1.00 81.50 155 CYS A O 1
ATOM 1256 N N . VAL A 1 156 ? -9.659 10.420 1.101 1.00 84.19 156 VAL A N 1
ATOM 1257 C CA . VAL A 1 156 ? -10.105 11.799 1.292 1.00 84.19 156 VAL A CA 1
ATOM 1258 C C . VAL A 1 156 ? -8.882 12.639 1.677 1.00 84.19 156 VAL A C 1
ATOM 1260 O O . VAL A 1 156 ? -8.473 12.609 2.836 1.00 84.19 156 VAL A O 1
ATOM 1263 N N . PRO A 1 157 ? -8.264 13.374 0.733 1.00 73.50 157 PRO A N 1
ATOM 1264 C CA . PRO A 1 157 ? -6.945 13.991 0.930 1.00 73.50 157 PRO A CA 1
ATOM 1265 C C . PRO A 1 157 ? -6.927 15.090 1.998 1.00 73.50 157 PRO A C 1
ATOM 1267 O O . PRO A 1 157 ? -5.871 15.411 2.525 1.00 73.50 157 PRO A O 1
ATOM 1270 N N . ASN A 1 158 ? -8.091 15.657 2.324 1.00 76.50 158 ASN A N 1
ATOM 1271 C CA . ASN A 1 158 ? -8.219 16.735 3.304 1.00 76.50 158 ASN A CA 1
ATOM 1272 C C . ASN A 1 158 ? -8.457 16.227 4.739 1.00 76.50 158 ASN A C 1
ATOM 1274 O O . ASN A 1 158 ? -8.692 17.038 5.634 1.00 76.50 158 ASN A O 1
ATOM 1278 N N . LEU A 1 159 ? -8.443 14.908 4.974 1.00 78.25 159 LEU A N 1
ATOM 1279 C CA . LEU A 1 159 ? -8.449 14.354 6.328 1.00 78.25 159 LEU A CA 1
ATOM 1280 C C . LEU A 1 159 ? -7.023 14.285 6.871 1.00 78.25 159 LEU A C 1
ATOM 1282 O O . LEU A 1 159 ? -6.116 13.782 6.217 1.00 78.25 159 LEU A O 1
ATOM 1286 N N . THR A 1 160 ? -6.840 14.760 8.100 1.00 75.12 160 THR A N 1
ATOM 1287 C CA . THR A 1 160 ? -5.544 14.734 8.790 1.00 75.12 160 THR A CA 1
ATOM 1288 C C . THR A 1 160 ? -5.164 13.342 9.286 1.00 75.12 160 THR A C 1
ATOM 1290 O O . THR A 1 160 ? -3.988 13.077 9.522 1.00 75.12 160 THR A O 1
ATOM 1293 N N . THR A 1 161 ? -6.142 12.451 9.460 1.00 78.44 161 THR A N 1
ATOM 1294 C CA . THR A 1 161 ? -5.942 11.106 10.000 1.00 78.44 161 THR A CA 1
ATOM 1295 C C . THR A 1 161 ? -6.768 10.067 9.251 1.00 78.44 161 THR A C 1
ATOM 1297 O O . THR A 1 161 ? -7.831 10.353 8.696 1.00 78.44 161 THR A O 1
ATOM 1300 N N . ASN A 1 162 ? -6.274 8.829 9.264 1.00 84.00 162 ASN A N 1
ATOM 1301 C CA . ASN A 1 162 ? -7.014 7.678 8.765 1.00 84.00 162 ASN A CA 1
ATOM 1302 C C . ASN A 1 162 ? -8.043 7.241 9.809 1.00 84.00 162 ASN A C 1
ATOM 1304 O O . ASN A 1 162 ? -7.719 7.111 10.990 1.00 84.00 162 ASN A O 1
ATOM 1308 N N . LEU A 1 163 ? -9.271 6.980 9.368 1.00 86.94 163 LEU A N 1
ATOM 1309 C CA . LEU A 1 163 ? -10.368 6.570 10.239 1.00 86.94 163 LEU A CA 1
ATOM 1310 C C . LEU A 1 163 ? -10.869 5.185 9.841 1.00 86.94 163 LEU A C 1
ATOM 1312 O O . LEU A 1 163 ? -11.173 4.933 8.675 1.00 86.94 163 LEU A O 1
ATOM 1316 N N . LEU A 1 164 ? -11.005 4.303 10.830 1.00 88.62 164 LEU A N 1
ATOM 1317 C CA . LEU A 1 164 ? -11.586 2.978 10.652 1.00 88.62 164 LEU A CA 1
ATOM 1318 C C . LEU A 1 164 ? -13.019 2.966 11.188 1.00 88.62 164 LEU A C 1
ATOM 1320 O O . LEU A 1 164 ? -13.273 3.267 12.354 1.00 88.62 164 LEU A O 1
ATOM 1324 N N . SER A 1 165 ? -13.979 2.619 10.332 1.00 87.75 165 SER A N 1
ATOM 1325 C CA . SER A 1 165 ? -15.392 2.637 10.708 1.00 87.75 165 SER A CA 1
ATOM 1326 C C . SER A 1 165 ? -15.777 1.404 11.529 1.00 87.75 165 SER A C 1
ATOM 1328 O O . SER A 1 165 ? -15.933 0.304 10.996 1.00 87.75 165 SER A O 1
ATOM 1330 N N . VAL A 1 166 ? -16.009 1.604 12.829 1.00 90.94 166 VAL A N 1
ATOM 1331 C CA . VAL A 1 166 ? -16.457 0.553 13.762 1.00 90.94 166 VAL A CA 1
ATOM 1332 C C . VAL A 1 166 ? -17.776 -0.077 13.310 1.00 90.94 166 VAL A C 1
ATOM 1334 O O . VAL A 1 166 ? -17.929 -1.296 13.329 1.00 90.94 166 VAL A O 1
ATOM 1337 N N . SER A 1 167 ? -18.722 0.734 12.835 1.00 88.19 167 SER A N 1
ATOM 1338 C CA . SER A 1 167 ? -20.014 0.232 12.361 1.00 88.19 167 SER A CA 1
ATOM 1339 C C . SER A 1 167 ? -19.871 -0.686 11.144 1.00 88.19 167 SER A C 1
ATOM 1341 O O . SER A 1 167 ? -20.607 -1.665 11.027 1.00 88.19 167 SER A O 1
ATOM 1343 N N . GLN A 1 168 ? -18.902 -0.423 10.261 1.00 88.50 168 GLN A N 1
ATOM 1344 C CA . GLN A 1 168 ? -18.617 -1.296 9.120 1.00 88.50 168 GLN A CA 1
ATOM 1345 C C . GLN A 1 168 ? -17.935 -2.601 9.538 1.00 88.50 168 GLN A C 1
ATOM 1347 O O . GLN A 1 168 ? -18.240 -3.650 8.970 1.00 88.50 168 GLN A O 1
ATOM 1352 N N . LEU A 1 169 ? -17.058 -2.565 10.546 1.00 90.06 169 LEU A N 1
ATOM 1353 C CA . LEU A 1 169 ? -16.455 -3.778 11.105 1.00 90.06 169 LEU A CA 1
ATOM 1354 C C . LEU A 1 169 ? -17.526 -4.720 11.664 1.00 90.06 169 LEU A C 1
ATOM 1356 O O . LEU A 1 169 ? -17.524 -5.905 11.327 1.00 90.06 169 LEU A O 1
ATOM 1360 N N . ILE A 1 170 ? -18.473 -4.175 12.434 1.00 90.94 170 ILE A N 1
ATOM 1361 C CA . ILE A 1 170 ? -19.575 -4.937 13.038 1.00 90.94 170 ILE A CA 1
ATOM 1362 C C . ILE A 1 170 ? -20.503 -5.517 11.967 1.00 90.94 170 ILE A C 1
ATOM 1364 O O . ILE A 1 170 ? -20.858 -6.691 12.031 1.00 90.94 170 ILE A O 1
ATOM 1368 N N . LYS A 1 171 ? -20.842 -4.744 10.925 1.00 89.56 171 LYS A N 1
ATOM 1369 C CA . LYS A 1 171 ? -21.645 -5.238 9.789 1.00 89.56 171 LYS A CA 1
ATOM 1370 C C . LYS A 1 171 ? -21.007 -6.425 9.067 1.00 89.56 171 LYS A C 1
ATOM 1372 O O . LYS A 1 171 ? -21.725 -7.264 8.535 1.00 89.56 171 LYS A O 1
ATOM 1377 N N . LYS A 1 172 ? -19.674 -6.500 9.048 1.00 87.25 172 LYS A N 1
ATOM 1378 C CA . LYS A 1 172 ? -18.914 -7.622 8.477 1.00 87.25 172 LYS A CA 1
ATOM 1379 C C . LYS A 1 172 ? -18.764 -8.810 9.442 1.00 87.25 172 LYS A C 1
ATOM 1381 O O . LYS A 1 172 ? -18.050 -9.752 9.118 1.00 87.25 172 LYS A O 1
ATOM 1386 N N . GLY A 1 173 ? -19.424 -8.781 10.602 1.00 89.38 173 GLY A N 1
ATOM 1387 C CA . GLY A 1 173 ? -19.411 -9.863 11.588 1.00 89.38 173 GLY A CA 1
ATOM 1388 C C . GLY A 1 173 ? -18.234 -9.824 12.563 1.00 89.38 173 GLY A C 1
ATOM 1389 O O . GLY A 1 173 ? -18.045 -10.783 13.302 1.00 89.38 173 GLY A O 1
ATOM 1390 N N . ASN A 1 174 ? -17.446 -8.744 12.584 1.00 92.31 174 ASN A N 1
ATOM 1391 C CA . ASN A 1 174 ? -16.370 -8.578 13.562 1.00 92.31 174 ASN A CA 1
ATOM 1392 C C . ASN A 1 174 ? -16.924 -8.005 14.869 1.00 92.31 174 ASN A C 1
ATOM 1394 O O . ASN A 1 174 ? -17.846 -7.188 14.860 1.00 92.31 174 ASN A O 1
ATOM 1398 N N . ARG A 1 175 ? -16.329 -8.375 16.001 1.00 94.38 175 ARG A N 1
ATOM 1399 C CA . ARG A 1 175 ? -16.698 -7.832 17.312 1.00 94.38 175 ARG A CA 1
ATOM 1400 C C . ARG A 1 175 ? -15.622 -6.868 17.790 1.00 94.38 175 ARG A C 1
ATOM 1402 O O . ARG A 1 175 ? -14.454 -7.227 17.825 1.00 94.38 175 ARG A O 1
ATOM 1409 N N . VAL A 1 176 ? -16.022 -5.662 18.183 1.00 95.81 176 VAL A N 1
ATOM 1410 C CA . VAL A 1 176 ? -15.116 -4.636 18.716 1.00 95.81 176 VAL A CA 1
ATOM 1411 C C . VAL A 1 176 ? -15.459 -4.402 20.183 1.00 95.81 176 VAL A C 1
ATOM 1413 O O . VAL A 1 176 ? -16.622 -4.162 20.504 1.00 95.81 176 VAL A O 1
ATOM 1416 N N . ILE A 1 177 ? -14.468 -4.501 21.065 1.00 94.19 177 ILE A N 1
ATOM 1417 C CA . ILE A 1 177 ? -14.608 -4.295 22.510 1.00 94.19 177 ILE A CA 1
ATOM 1418 C C . ILE A 1 177 ? -13.720 -3.119 22.902 1.00 94.19 177 ILE A C 1
ATOM 1420 O O . ILE A 1 177 ? -12.515 -3.165 22.681 1.00 94.19 177 ILE A O 1
ATOM 1424 N N . PHE A 1 178 ? -14.317 -2.082 23.483 1.00 94.88 178 PHE A N 1
ATOM 1425 C CA . PHE A 1 178 ? -13.592 -0.940 24.037 1.00 94.88 178 PHE A CA 1
ATOM 1426 C C . PHE A 1 178 ? -13.443 -1.121 25.546 1.00 94.88 178 PHE A C 1
ATOM 1428 O O . PHE A 1 178 ? -14.424 -1.425 26.228 1.00 94.88 178 PHE A O 1
ATOM 1435 N N . THR A 1 179 ? -12.234 -0.926 26.057 1.00 91.81 179 THR A N 1
ATOM 1436 C CA . THR A 1 179 ? -11.936 -0.849 27.489 1.00 91.81 179 THR A CA 1
ATOM 1437 C C . THR A 1 179 ? -11.480 0.568 27.842 1.00 91.81 179 THR A C 1
ATOM 1439 O O . THR A 1 179 ? -11.411 1.440 26.983 1.00 91.81 179 THR A O 1
ATOM 1442 N N . GLU A 1 180 ? -11.168 0.829 29.112 1.00 89.25 180 GLU A N 1
ATOM 1443 C CA . GLU A 1 180 ? -10.650 2.138 29.537 1.00 89.25 180 GLU A CA 1
ATOM 1444 C C . GLU A 1 180 ? -9.259 2.463 28.965 1.00 89.25 180 GLU A C 1
ATOM 1446 O O . GLU A 1 180 ? -8.857 3.626 28.960 1.00 89.25 180 GLU A O 1
ATOM 1451 N N . LYS A 1 181 ? -8.502 1.451 28.518 1.00 89.62 181 LYS A N 1
ATOM 1452 C CA . LYS A 1 181 ? -7.096 1.599 28.103 1.00 89.62 181 LYS A CA 1
ATOM 1453 C C . LYS A 1 181 ? -6.846 1.199 26.655 1.00 89.62 181 LYS A C 1
ATOM 1455 O O . LYS A 1 181 ? -5.984 1.787 26.005 1.00 89.62 181 LYS A O 1
ATOM 1460 N N . ASP A 1 182 ? -7.588 0.218 26.161 1.00 93.62 182 ASP A N 1
ATOM 1461 C CA . ASP A 1 182 ? -7.378 -0.380 24.850 1.00 93.62 182 ASP A CA 1
ATOM 1462 C C . ASP A 1 182 ? -8.702 -0.671 24.126 1.00 93.62 182 ASP A C 1
ATOM 1464 O O . ASP A 1 182 ? -9.806 -0.538 24.658 1.00 93.62 182 ASP A O 1
ATOM 1468 N N . CYS A 1 183 ? -8.586 -1.044 22.860 1.00 94.81 183 CYS A N 1
ATOM 1469 C CA . CYS A 1 183 ? -9.670 -1.536 22.035 1.00 94.81 183 CYS A CA 1
ATOM 1470 C C . CYS A 1 183 ? -9.226 -2.825 21.341 1.00 94.81 183 CYS A C 1
ATOM 1472 O O . CYS A 1 183 ? -8.121 -2.928 20.809 1.00 94.81 183 CYS A O 1
ATOM 1474 N N . GLN A 1 184 ? -10.101 -3.824 21.362 1.00 94.69 184 GLN A N 1
ATOM 1475 C CA . GLN A 1 184 ? -9.836 -5.181 20.906 1.00 94.69 184 GLN A CA 1
ATOM 1476 C C . GLN A 1 184 ? -10.803 -5.554 19.784 1.00 94.69 184 GLN A C 1
ATOM 1478 O O . GLN A 1 184 ? -12.023 -5.455 19.943 1.00 94.69 184 GLN A O 1
ATOM 1483 N N . ILE A 1 185 ? -10.265 -6.001 18.648 1.00 95.44 185 ILE A N 1
ATOM 1484 C CA . ILE A 1 185 ? -11.038 -6.363 17.457 1.00 95.44 185 ILE A CA 1
ATOM 1485 C C . ILE A 1 185 ? -10.930 -7.868 17.230 1.00 95.44 185 ILE A C 1
ATOM 1487 O O . ILE A 1 185 ? -9.845 -8.405 17.012 1.00 95.44 185 ILE A O 1
ATOM 1491 N N . TYR A 1 186 ? -12.077 -8.535 17.238 1.00 94.38 186 TYR A N 1
ATOM 1492 C CA . TYR A 1 186 ? -12.218 -9.968 17.033 1.00 94.38 186 TYR A CA 1
ATOM 1493 C C . TYR A 1 186 ? -12.839 -10.256 15.669 1.00 94.38 186 TYR A C 1
ATOM 1495 O O . TYR A 1 186 ? -13.789 -9.578 15.263 1.00 94.38 186 TYR A O 1
ATOM 1503 N N . ASN A 1 187 ? -12.342 -11.285 14.986 1.00 91.75 187 ASN A N 1
ATOM 1504 C CA . ASN A 1 187 ? -12.952 -11.781 13.756 1.00 91.75 187 ASN A CA 1
ATOM 1505 C C . ASN A 1 187 ? -14.297 -12.485 14.031 1.00 91.75 187 ASN A C 1
ATOM 1507 O O . ASN A 1 187 ? -14.698 -12.691 15.179 1.00 91.75 187 ASN A O 1
ATOM 1511 N N . SER A 1 188 ? -14.991 -12.888 12.965 1.00 89.69 188 SER A N 1
ATOM 1512 C CA . SER A 1 188 ? -16.271 -13.606 13.056 1.00 89.69 188 SER A CA 1
ATOM 1513 C C . SER A 1 188 ? -16.178 -14.979 13.736 1.00 89.69 188 SER A C 1
ATOM 1515 O O . SER A 1 188 ? -17.192 -15.503 14.190 1.00 89.69 188 SER A O 1
ATOM 1517 N N . VAL A 1 189 ? -14.975 -15.552 13.820 1.00 91.25 189 VAL A N 1
ATOM 1518 C CA . VAL A 1 189 ? -14.680 -16.830 14.490 1.00 91.25 189 VAL A CA 1
ATOM 1519 C C . VAL A 1 189 ? -14.420 -16.631 15.994 1.00 91.25 189 VAL A C 1
ATOM 1521 O O . VAL A 1 189 ? -14.475 -17.586 16.763 1.00 91.25 189 VAL A O 1
ATOM 1524 N N . GLY A 1 190 ? -14.202 -15.390 16.440 1.00 89.12 190 GLY A N 1
ATOM 1525 C CA . GLY A 1 190 ? -13.923 -15.041 17.833 1.00 89.12 190 GLY A CA 1
ATOM 1526 C C . GLY A 1 190 ? -12.435 -14.956 18.183 1.00 89.12 190 GLY A C 1
ATOM 1527 O O . GLY A 1 190 ? -12.103 -14.866 19.362 1.00 89.12 190 GLY A O 1
ATOM 1528 N N . GLU A 1 191 ? -11.538 -14.951 17.198 1.00 92.94 191 GLU A N 1
ATOM 1529 C CA . GLU A 1 191 ? -10.103 -14.742 17.412 1.00 92.94 191 GLU A CA 1
ATOM 1530 C C . GLU A 1 191 ? -9.772 -13.248 17.439 1.00 92.94 191 GLU A C 1
ATOM 1532 O O . GLU A 1 191 ? -10.292 -12.473 16.634 1.00 92.94 191 GLU A O 1
ATOM 1537 N N . LEU A 1 192 ? -8.891 -12.842 18.355 1.00 93.50 192 LEU A N 1
ATOM 1538 C CA . LEU A 1 192 ? -8.395 -11.471 18.451 1.00 93.50 192 LEU A CA 1
ATOM 1539 C C . LEU A 1 192 ? -7.397 -11.206 17.314 1.00 93.50 192 LEU A C 1
ATOM 1541 O O . LEU A 1 192 ? -6.313 -11.783 17.309 1.00 93.50 192 LEU A O 1
ATOM 1545 N N . ILE A 1 193 ? -7.768 -10.340 16.370 1.00 93.31 193 ILE A N 1
ATOM 1546 C CA . ILE A 1 193 ? -6.977 -10.059 15.160 1.00 93.31 193 ILE A CA 1
ATOM 1547 C C . ILE A 1 193 ? -6.226 -8.731 15.228 1.00 93.31 193 ILE A C 1
ATOM 1549 O O . ILE A 1 193 ? -5.226 -8.560 14.540 1.00 93.31 193 ILE A O 1
ATOM 1553 N N . ALA A 1 194 ? -6.695 -7.775 16.030 1.00 93.00 194 ALA A N 1
ATOM 1554 C CA . ALA A 1 194 ? -6.042 -6.481 16.166 1.00 93.00 194 ALA A CA 1
ATOM 1555 C C . ALA A 1 194 ? -6.332 -5.844 17.527 1.00 93.00 194 ALA A C 1
ATOM 1557 O O . ALA A 1 194 ? -7.406 -6.040 18.104 1.00 93.00 194 ALA A O 1
ATOM 1558 N N . THR A 1 195 ? -5.381 -5.046 18.003 1.00 93.50 195 THR A N 1
ATOM 1559 C CA . THR A 1 195 ? -5.493 -4.230 19.215 1.00 93.50 195 THR A CA 1
ATOM 1560 C C . THR A 1 195 ? -5.232 -2.765 18.882 1.00 93.50 195 THR A C 1
ATOM 1562 O O . THR A 1 195 ? -4.594 -2.447 17.878 1.00 93.50 195 THR A O 1
ATOM 1565 N N . ALA A 1 196 ? -5.775 -1.860 19.683 1.00 94.38 196 ALA A N 1
ATOM 1566 C CA . ALA A 1 196 ? -5.576 -0.428 19.548 1.00 94.38 196 ALA A CA 1
ATOM 1567 C C . ALA A 1 196 ? -5.430 0.207 20.930 1.00 94.38 196 ALA A C 1
ATOM 1569 O O . ALA A 1 196 ? -6.236 -0.078 21.812 1.00 94.38 196 ALA A O 1
ATOM 1570 N N . ASP A 1 197 ? -4.463 1.099 21.103 1.00 93.19 197 ASP A N 1
ATOM 1571 C CA . ASP A 1 197 ? -4.211 1.769 22.380 1.00 93.19 197 ASP A CA 1
ATOM 1572 C C . ASP A 1 197 ? -4.839 3.165 22.407 1.00 93.19 197 ASP A C 1
ATOM 1574 O O . ASP A 1 197 ? -4.819 3.897 21.409 1.00 93.19 197 ASP A O 1
ATOM 1578 N N . LEU A 1 198 ? -5.398 3.561 23.553 1.00 93.19 198 LEU A N 1
ATOM 1579 C CA . LEU A 1 198 ? -5.946 4.903 23.728 1.00 93.19 198 LEU A CA 1
ATOM 1580 C C . LEU A 1 198 ? -4.812 5.933 23.839 1.00 93.19 198 LEU A C 1
ATOM 1582 O O . LEU A 1 198 ? -4.050 5.943 24.805 1.00 93.19 198 LEU A O 1
ATOM 1586 N N . GLN A 1 199 ? -4.725 6.841 22.867 1.00 90.12 199 GLN A N 1
ATOM 1587 C CA . GLN A 1 199 ? -3.766 7.945 22.855 1.00 90.12 199 GLN A CA 1
ATOM 1588 C C . GLN A 1 199 ? -4.470 9.246 22.473 1.00 90.12 199 GLN A C 1
ATOM 1590 O O . GLN A 1 199 ? -5.131 9.309 21.441 1.00 90.12 199 GLN A O 1
ATOM 1595 N N . GLU A 1 200 ? -4.314 10.300 23.279 1.00 84.19 200 GLU A N 1
ATOM 1596 C CA . GLU A 1 200 ? -4.878 11.632 22.979 1.00 84.19 200 GLU A CA 1
ATOM 1597 C C . GLU A 1 200 ? -6.396 11.594 22.685 1.00 84.19 200 GLU A C 1
ATOM 1599 O O . GLU A 1 200 ? -6.893 12.269 21.787 1.00 84.19 200 GLU A O 1
ATOM 1604 N N . ASN A 1 201 ? -7.142 10.782 23.448 1.00 84.75 201 ASN A N 1
ATOM 1605 C CA . ASN A 1 201 ? -8.585 10.527 23.288 1.00 84.75 201 ASN A CA 1
ATOM 1606 C C . ASN A 1 201 ? -8.997 9.795 21.994 1.00 84.75 201 ASN A C 1
ATOM 1608 O O . ASN A 1 201 ? -10.186 9.724 21.683 1.00 84.75 201 ASN A O 1
ATOM 1612 N N . VAL A 1 202 ? -8.049 9.219 21.251 1.00 86.94 202 VAL A N 1
ATOM 1613 C CA . VAL A 1 202 ? -8.311 8.415 20.052 1.00 86.94 202 VAL A CA 1
ATOM 1614 C C . VAL A 1 202 ? -7.665 7.039 20.202 1.00 86.94 202 VAL A C 1
ATOM 1616 O O . VAL A 1 202 ? -6.509 6.922 20.598 1.00 86.94 202 VAL A O 1
ATOM 1619 N N . TYR A 1 203 ? -8.398 5.978 19.868 1.00 91.00 203 TYR A N 1
ATOM 1620 C CA . TYR A 1 203 ? -7.831 4.629 19.817 1.00 91.00 203 TYR A CA 1
ATOM 1621 C C . TYR A 1 203 ? -6.982 4.484 18.554 1.00 91.00 203 TYR A C 1
ATOM 1623 O O . TYR A 1 203 ? -7.512 4.496 17.439 1.00 91.00 203 TYR A O 1
ATOM 1631 N N . LYS A 1 204 ? -5.665 4.362 18.720 1.00 90.94 204 LYS A N 1
ATOM 1632 C CA . LYS A 1 204 ? -4.729 4.153 17.615 1.00 90.94 204 LYS A CA 1
ATOM 1633 C C . LYS A 1 204 ? -4.511 2.664 17.420 1.00 90.94 204 LYS A C 1
ATOM 1635 O O . LYS A 1 204 ? -4.074 1.981 18.335 1.00 90.94 204 LYS A O 1
ATOM 1640 N N . LEU A 1 205 ? -4.837 2.174 16.226 1.00 91.06 205 LEU A N 1
ATOM 1641 C CA . LEU A 1 205 ? -4.641 0.774 15.867 1.00 91.06 205 LEU A CA 1
ATOM 1642 C C . LEU A 1 205 ? -3.151 0.424 15.899 1.00 91.06 205 LEU A C 1
ATOM 1644 O O . LEU A 1 205 ? -2.332 1.140 15.320 1.00 91.06 205 LEU A O 1
ATOM 1648 N N . ASN A 1 206 ? -2.823 -0.699 16.527 1.00 88.56 206 ASN A N 1
ATOM 1649 C CA . ASN A 1 206 ? -1.468 -1.218 16.603 1.00 88.56 206 ASN A CA 1
ATOM 1650 C C . ASN A 1 206 ? -1.165 -1.969 15.307 1.00 88.56 206 ASN A C 1
ATOM 1652 O O . ASN A 1 206 ? -1.466 -3.151 15.151 1.00 88.56 206 ASN A O 1
ATOM 1656 N N . ILE A 1 207 ? -0.617 -1.229 14.347 1.00 83.69 207 ILE A N 1
ATOM 1657 C CA . ILE A 1 207 ? -0.212 -1.719 13.029 1.00 83.69 207 ILE A CA 1
ATOM 1658 C C . ILE A 1 207 ? 1.295 -1.607 12.867 1.00 83.69 207 ILE A C 1
ATOM 1660 O O . ILE A 1 207 ? 1.921 -0.623 13.268 1.00 83.69 207 ILE A O 1
ATOM 1664 N N . GLU A 1 208 ? 1.874 -2.606 12.214 1.00 74.81 208 GLU A N 1
ATOM 1665 C CA . GLU A 1 208 ? 3.266 -2.549 11.805 1.00 74.81 208 GLU A CA 1
ATOM 1666 C C . GLU A 1 208 ? 3.404 -1.579 10.621 1.00 74.81 208 GLU A C 1
ATOM 1668 O O . GLU A 1 208 ? 2.918 -1.839 9.520 1.00 74.81 208 GLU A O 1
ATOM 1673 N N . LEU A 1 209 ? 4.052 -0.430 10.834 1.00 67.38 209 LEU A N 1
ATOM 1674 C CA . LEU A 1 209 ? 4.309 0.528 9.760 1.00 67.38 209 LEU A CA 1
ATOM 1675 C C . LEU A 1 209 ? 5.412 -0.006 8.836 1.00 67.38 209 LEU A C 1
ATOM 1677 O O . LEU A 1 209 ? 6.579 -0.068 9.222 1.00 67.38 209 LEU A O 1
ATOM 1681 N N . ILE A 1 210 ? 5.042 -0.372 7.608 1.00 66.62 210 ILE A N 1
ATOM 1682 C CA . ILE A 1 210 ? 5.965 -1.044 6.679 1.00 66.62 210 ILE A CA 1
ATOM 1683 C C . ILE A 1 210 ? 6.616 -0.073 5.684 1.00 66.62 210 ILE A C 1
ATOM 1685 O O . ILE A 1 210 ? 7.769 -0.262 5.286 1.00 66.62 210 ILE A O 1
ATOM 1689 N N . ALA A 1 211 ? 5.904 0.985 5.291 1.00 65.31 211 ALA A N 1
ATOM 1690 C CA . ALA A 1 211 ? 6.421 2.033 4.418 1.00 65.31 211 ALA A CA 1
ATOM 1691 C C . ALA A 1 211 ? 5.697 3.368 4.648 1.00 65.31 211 ALA A C 1
ATOM 1693 O O . ALA A 1 211 ? 4.519 3.388 5.002 1.00 65.31 211 ALA A O 1
ATOM 1694 N N . THR A 1 212 ? 6.393 4.475 4.402 1.00 68.81 212 THR A N 1
ATOM 1695 C CA . THR A 1 212 ? 5.819 5.825 4.307 1.00 68.81 212 THR A CA 1
ATOM 1696 C C . THR A 1 212 ? 6.022 6.372 2.900 1.00 68.81 212 THR A C 1
ATOM 1698 O O . THR A 1 212 ? 6.833 5.852 2.137 1.00 68.81 212 THR A O 1
ATOM 1701 N N . ALA A 1 213 ? 5.264 7.396 2.521 1.00 69.38 213 ALA A N 1
ATOM 1702 C CA . ALA A 1 213 ? 5.445 8.071 1.246 1.00 69.38 213 ALA A CA 1
ATOM 1703 C C . ALA A 1 213 ? 5.524 9.580 1.472 1.00 69.38 213 ALA A C 1
ATOM 1705 O O . ALA A 1 213 ? 4.547 10.186 1.910 1.00 69.38 213 ALA A O 1
ATOM 1706 N N . ASP A 1 214 ? 6.667 10.173 1.142 1.00 70.12 214 ASP A N 1
ATOM 1707 C CA . ASP A 1 214 ? 6.864 11.617 1.222 1.00 70.12 214 ASP A CA 1
ATOM 1708 C C . ASP A 1 214 ? 6.627 12.240 -0.150 1.00 70.12 214 ASP A C 1
ATOM 1710 O O . ASP A 1 214 ? 7.109 11.731 -1.162 1.00 70.12 214 ASP A O 1
ATOM 1714 N N . LEU A 1 215 ? 5.907 13.358 -0.206 1.00 67.50 215 LEU A N 1
ATOM 1715 C CA . LEU A 1 215 ? 5.760 14.113 -1.446 1.00 67.50 215 LEU A CA 1
ATOM 1716 C C . LEU A 1 215 ? 6.992 15.006 -1.642 1.00 67.50 215 LEU A C 1
ATOM 1718 O O . LEU A 1 215 ? 7.1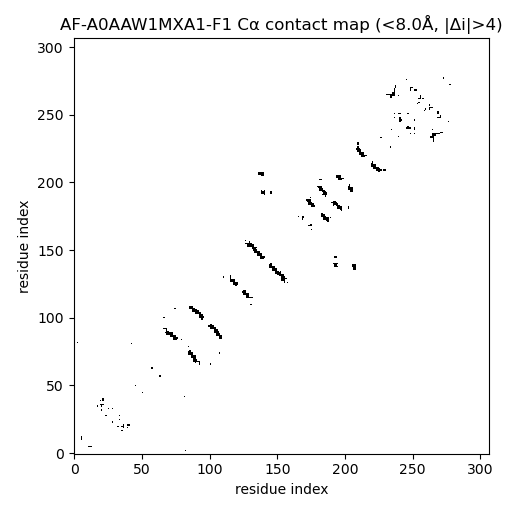76 15.984 -0.920 1.00 67.50 215 LEU A O 1
ATOM 1722 N N . GLN A 1 216 ? 7.824 14.684 -2.630 1.00 69.94 216 GLN A N 1
ATOM 1723 C CA . GLN A 1 216 ? 8.985 15.481 -3.028 1.00 69.94 216 GLN A CA 1
ATOM 1724 C C . GLN A 1 216 ? 8.856 15.828 -4.509 1.00 69.94 216 GLN A C 1
ATOM 1726 O O . GLN A 1 216 ? 8.696 14.941 -5.339 1.00 69.94 216 GLN A O 1
ATOM 1731 N N . GLU A 1 217 ? 8.876 17.120 -4.846 1.00 69.31 217 GLU A N 1
ATOM 1732 C CA . GLU A 1 217 ? 8.840 17.596 -6.242 1.00 69.31 217 GLU A CA 1
ATOM 1733 C C . GLU A 1 217 ? 7.694 16.994 -7.092 1.00 69.31 217 GLU A C 1
ATOM 1735 O O . GLU A 1 217 ? 7.866 16.659 -8.261 1.00 69.31 217 GLU A O 1
ATOM 1740 N N . ASN A 1 218 ? 6.495 16.861 -6.506 1.00 53.59 218 ASN A N 1
ATOM 1741 C CA . ASN A 1 218 ? 5.307 16.219 -7.104 1.00 53.59 218 ASN A CA 1
ATOM 1742 C C . ASN A 1 218 ? 5.424 14.704 -7.357 1.00 53.59 218 ASN A C 1
ATOM 1744 O O . ASN A 1 218 ? 4.589 14.126 -8.055 1.00 53.59 218 ASN A O 1
ATOM 1748 N N . VAL A 1 219 ? 6.418 14.044 -6.769 1.00 46.19 219 VAL A N 1
ATOM 1749 C CA . VAL A 1 219 ? 6.591 12.592 -6.804 1.00 46.19 219 VAL A CA 1
ATOM 1750 C C . VAL A 1 219 ? 6.510 12.051 -5.380 1.00 46.19 219 VAL A C 1
ATOM 1752 O O . VAL A 1 219 ? 7.167 12.545 -4.468 1.00 46.19 219 VAL A O 1
ATOM 1755 N N . TYR A 1 220 ? 5.696 11.016 -5.173 1.00 59.06 220 TYR A N 1
ATOM 1756 C CA . TYR A 1 220 ? 5.689 10.293 -3.905 1.00 59.06 220 TYR A CA 1
ATOM 1757 C C . TYR A 1 220 ? 6.929 9.402 -3.826 1.00 59.06 220 TYR A C 1
ATOM 1759 O O . TYR A 1 220 ? 7.032 8.390 -4.524 1.00 59.06 220 TYR A O 1
ATOM 1767 N N . LYS A 1 221 ? 7.875 9.779 -2.970 1.00 64.56 221 LYS A N 1
ATOM 1768 C CA . LYS A 1 221 ? 9.013 8.951 -2.597 1.00 64.56 221 LYS A CA 1
ATOM 1769 C C . LYS A 1 221 ? 8.553 7.936 -1.562 1.00 64.56 221 LYS A C 1
ATOM 1771 O O . LYS A 1 221 ? 8.249 8.295 -0.430 1.00 64.56 221 LYS A O 1
ATOM 1776 N N . LEU A 1 222 ? 8.516 6.667 -1.953 1.00 64.38 222 LEU A N 1
ATOM 1777 C CA . LEU A 1 222 ? 8.226 5.574 -1.034 1.00 64.38 222 LEU A CA 1
ATOM 1778 C C . LEU A 1 222 ? 9.468 5.274 -0.183 1.00 64.38 222 LEU A C 1
ATOM 1780 O O . LEU A 1 222 ? 10.499 4.857 -0.710 1.00 64.38 222 LEU A O 1
ATOM 1784 N N . ASN A 1 223 ? 9.355 5.449 1.126 1.00 68.38 223 ASN A N 1
ATOM 1785 C CA . ASN A 1 223 ? 10.357 5.055 2.102 1.00 68.38 223 ASN A CA 1
ATOM 1786 C C . ASN A 1 223 ? 9.934 3.720 2.716 1.00 68.38 223 ASN A C 1
ATOM 1788 O O . ASN A 1 223 ? 8.961 3.645 3.464 1.00 68.38 223 ASN A O 1
ATOM 1792 N N . ILE A 1 224 ? 10.654 2.649 2.395 1.00 67.38 224 ILE A N 1
ATOM 1793 C CA . ILE A 1 224 ? 10.402 1.329 2.977 1.00 67.38 224 ILE A CA 1
ATOM 1794 C C . ILE A 1 224 ? 11.127 1.270 4.325 1.00 67.38 224 ILE A C 1
ATOM 1796 O O . ILE A 1 224 ? 12.349 1.386 4.364 1.00 67.38 224 ILE A O 1
ATOM 1800 N N . ILE A 1 225 ? 10.378 1.113 5.418 1.00 66.69 225 ILE A N 1
ATOM 1801 C CA . ILE A 1 225 ? 10.924 1.112 6.787 1.00 66.69 225 ILE A CA 1
ATOM 1802 C C . ILE A 1 225 ? 11.410 -0.290 7.169 1.00 66.69 225 ILE A C 1
ATOM 1804 O O . ILE A 1 225 ? 12.453 -0.420 7.802 1.00 66.69 225 ILE A O 1
ATOM 1808 N N . LYS A 1 226 ? 10.689 -1.335 6.738 1.00 63.47 226 LYS A N 1
ATOM 1809 C CA . LYS A 1 226 ? 11.046 -2.747 6.960 1.00 63.47 226 LYS A CA 1
ATOM 1810 C C . LYS A 1 226 ? 11.174 -3.490 5.622 1.00 63.47 226 LYS A C 1
ATOM 1812 O O . LYS A 1 226 ? 10.202 -4.072 5.133 1.00 63.47 226 LYS A O 1
ATOM 1817 N N . PRO A 1 227 ? 12.338 -3.422 4.951 1.00 55.19 227 PRO A N 1
ATOM 1818 C CA . PRO A 1 227 ? 12.538 -4.034 3.634 1.00 55.19 227 PRO A CA 1
ATOM 1819 C C . PRO A 1 227 ? 12.471 -5.569 3.657 1.00 55.19 227 PRO A C 1
ATOM 1821 O O . PRO A 1 227 ? 12.101 -6.185 2.655 1.00 55.19 227 PRO A O 1
ATOM 1824 N N . GLU A 1 228 ? 12.781 -6.195 4.792 1.00 56.81 228 GLU A N 1
ATOM 1825 C CA . GLU A 1 228 ? 12.769 -7.645 4.982 1.00 56.81 228 GLU A CA 1
ATOM 1826 C C . GLU A 1 228 ? 11.368 -8.271 4.916 1.00 56.81 228 GLU A C 1
ATOM 1828 O O . GLU A 1 228 ? 11.225 -9.361 4.355 1.00 56.81 228 GLU A O 1
ATOM 1833 N N . THR A 1 229 ? 10.332 -7.579 5.407 1.00 52.25 229 THR A N 1
ATOM 1834 C CA . THR A 1 229 ? 8.939 -8.065 5.406 1.00 52.25 229 THR A CA 1
ATOM 1835 C C . THR A 1 229 ? 8.205 -7.777 4.094 1.00 52.25 229 THR A C 1
ATOM 1837 O O . THR A 1 229 ? 7.202 -8.429 3.802 1.00 52.25 229 THR A O 1
ATOM 1840 N N . ASN A 1 230 ? 8.728 -6.869 3.258 1.00 51.44 230 ASN A N 1
ATOM 1841 C CA . ASN A 1 230 ? 8.054 -6.358 2.059 1.00 51.44 230 ASN A CA 1
ATOM 1842 C C . ASN A 1 230 ? 8.890 -6.457 0.771 1.00 51.44 230 ASN A C 1
ATOM 1844 O O . ASN A 1 230 ? 8.949 -5.550 -0.064 1.00 51.44 230 ASN A O 1
ATOM 1848 N N . LYS A 1 231 ? 9.452 -7.646 0.533 1.00 52.56 231 LYS A N 1
ATOM 1849 C CA . LYS A 1 231 ? 10.148 -8.016 -0.713 1.00 52.56 231 LYS A CA 1
ATOM 1850 C C . LYS A 1 231 ? 9.341 -7.795 -2.005 1.00 52.56 231 LYS A C 1
ATOM 1852 O O . LYS A 1 231 ? 9.932 -7.827 -3.081 1.00 52.56 231 LYS A O 1
ATOM 1857 N N . CYS A 1 232 ? 8.016 -7.622 -1.957 1.00 47.62 232 CYS A N 1
ATOM 1858 C CA . CYS A 1 232 ? 7.202 -7.455 -3.168 1.00 47.62 232 CYS A CA 1
ATOM 1859 C C . CYS A 1 232 ? 7.396 -6.091 -3.859 1.00 47.62 232 CYS A C 1
ATOM 1861 O O . CYS A 1 232 ? 7.228 -6.010 -5.073 1.00 47.62 232 CYS A O 1
ATOM 1863 N N . PHE A 1 233 ? 7.820 -5.058 -3.121 1.00 50.72 233 PHE A N 1
ATOM 1864 C CA . PHE A 1 233 ? 8.087 -3.721 -3.668 1.00 50.72 233 PHE A CA 1
ATOM 1865 C C . PHE A 1 233 ? 9.519 -3.557 -4.189 1.00 50.72 233 PHE A C 1
ATOM 1867 O O . PHE A 1 233 ? 9.816 -2.609 -4.918 1.00 50.72 233 PHE A O 1
ATOM 1874 N N . LEU A 1 234 ? 10.411 -4.486 -3.840 1.00 59.88 234 LEU A N 1
ATOM 1875 C CA . LEU A 1 234 ? 11.806 -4.445 -4.253 1.00 59.88 234 LEU A CA 1
ATOM 1876 C C . LEU A 1 234 ? 11.965 -4.966 -5.679 1.00 59.88 234 LEU A C 1
ATOM 1878 O O . LEU A 1 234 ? 11.427 -6.007 -6.065 1.00 59.88 234 LEU A O 1
ATOM 1882 N N . ALA A 1 235 ? 12.753 -4.247 -6.473 1.00 67.19 235 ALA A N 1
ATOM 1883 C CA . ALA A 1 235 ? 13.085 -4.698 -7.809 1.00 67.19 235 ALA A CA 1
ATOM 1884 C C . ALA A 1 235 ? 14.036 -5.904 -7.752 1.00 67.19 235 ALA A C 1
ATOM 1886 O O . ALA A 1 235 ? 14.924 -5.989 -6.902 1.00 67.19 235 ALA A O 1
ATOM 1887 N N . THR A 1 236 ? 13.865 -6.859 -8.666 1.00 77.25 236 THR A N 1
ATOM 1888 C CA . THR A 1 236 ? 14.829 -7.956 -8.814 1.00 77.25 236 THR A CA 1
ATOM 1889 C C . THR A 1 236 ? 16.129 -7.433 -9.421 1.00 77.25 236 THR A C 1
ATOM 1891 O O . THR A 1 236 ? 16.138 -6.426 -10.133 1.00 77.25 236 THR A O 1
ATOM 1894 N N . ALA A 1 237 ? 17.233 -8.151 -9.207 1.00 82.44 237 ALA A N 1
ATOM 1895 C CA . ALA A 1 237 ? 18.521 -7.804 -9.807 1.00 82.44 237 ALA A CA 1
ATOM 1896 C C . ALA A 1 237 ? 18.443 -7.683 -11.342 1.00 82.44 237 ALA A C 1
ATOM 1898 O O . ALA A 1 237 ? 19.025 -6.777 -11.925 1.00 82.44 237 ALA A O 1
ATOM 1899 N N . ASN A 1 238 ? 17.669 -8.543 -12.012 1.00 79.50 238 ASN A N 1
ATOM 1900 C CA . ASN A 1 238 ? 17.477 -8.456 -13.463 1.00 79.50 238 ASN A CA 1
ATOM 1901 C C . ASN A 1 238 ? 16.650 -7.226 -13.873 1.00 79.50 238 ASN A C 1
ATOM 1903 O O . ASN A 1 238 ? 16.896 -6.625 -14.917 1.00 79.50 238 ASN A O 1
ATOM 1907 N N . MET A 1 239 ? 15.701 -6.795 -13.037 1.00 74.50 239 MET A N 1
ATOM 1908 C CA . MET A 1 239 ? 14.974 -5.553 -13.288 1.00 74.50 239 MET A CA 1
ATOM 1909 C C . MET A 1 239 ? 15.892 -4.331 -13.147 1.00 74.50 239 MET A C 1
ATOM 1911 O O . MET A 1 239 ? 15.864 -3.464 -14.018 1.00 74.50 239 MET A O 1
ATOM 1915 N N . TRP A 1 240 ? 16.755 -4.290 -12.127 1.00 76.19 240 TRP A N 1
ATOM 1916 C CA . TRP A 1 240 ? 17.785 -3.253 -11.998 1.00 76.19 240 TRP A CA 1
ATOM 1917 C C . TRP A 1 240 ? 18.800 -3.283 -13.145 1.00 76.19 240 TRP A C 1
ATOM 1919 O O . TRP A 1 240 ? 19.087 -2.239 -13.724 1.00 76.19 240 TRP A O 1
ATOM 1929 N N . HIS A 1 241 ? 19.267 -4.473 -13.539 1.00 78.19 241 HIS A N 1
ATOM 1930 C CA . HIS A 1 241 ? 20.131 -4.674 -14.704 1.00 78.19 241 HIS A CA 1
ATOM 1931 C C . HIS A 1 241 ? 19.552 -3.996 -15.951 1.00 78.19 241 HIS A C 1
ATOM 1933 O O . HIS A 1 241 ? 20.261 -3.258 -16.624 1.00 78.19 241 HIS A O 1
ATOM 1939 N N . ARG A 1 242 ? 18.259 -4.197 -16.242 1.00 73.25 242 ARG A N 1
ATOM 1940 C CA . ARG A 1 242 ? 17.586 -3.579 -17.398 1.00 73.25 242 ARG A CA 1
ATOM 1941 C C . ARG A 1 242 ? 17.377 -2.070 -17.231 1.00 73.25 242 ARG A C 1
ATOM 1943 O O . ARG A 1 242 ? 17.636 -1.333 -18.174 1.00 73.25 242 ARG A O 1
ATOM 1950 N N . ARG A 1 243 ? 16.935 -1.609 -16.053 1.00 72.94 243 ARG A N 1
ATOM 1951 C CA . ARG A 1 243 ? 16.675 -0.179 -15.774 1.00 72.94 243 ARG A CA 1
ATOM 1952 C C . ARG A 1 243 ? 17.928 0.681 -15.904 1.00 72.94 243 ARG A C 1
ATOM 1954 O O . ARG A 1 243 ? 17.861 1.763 -16.467 1.00 72.94 243 ARG A O 1
ATOM 1961 N N . LEU A 1 244 ? 19.068 0.161 -15.457 1.00 71.94 244 LEU A N 1
ATOM 1962 C CA . LEU A 1 244 ? 20.363 0.841 -15.513 1.00 71.94 244 LEU A CA 1
ATOM 1963 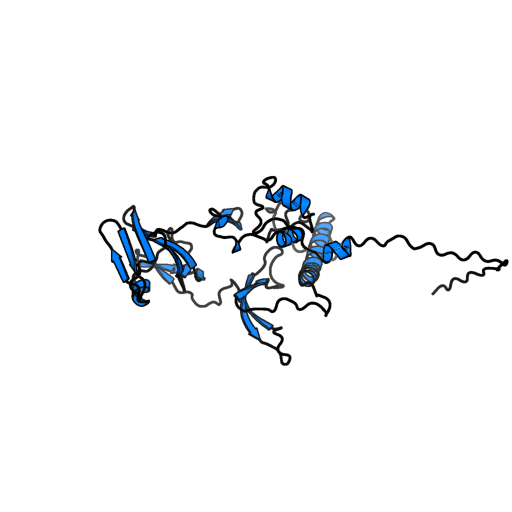C C . LEU A 1 244 ? 21.103 0.597 -16.840 1.00 71.94 244 LEU A C 1
ATOM 1965 O O . LEU A 1 244 ? 22.331 0.603 -16.881 1.00 71.94 244 LEU A O 1
ATOM 1969 N N . GLY A 1 245 ? 20.373 0.324 -17.926 1.00 74.12 245 GLY A N 1
ATOM 1970 C CA . GLY A 1 245 ? 20.961 0.201 -19.261 1.00 74.12 245 GLY A CA 1
ATOM 1971 C C . GLY A 1 245 ? 21.859 -1.023 -19.430 1.00 74.12 245 GLY A C 1
ATOM 1972 O O . GLY A 1 245 ? 22.927 -0.934 -20.027 1.00 74.12 245 GLY A O 1
ATOM 1973 N N . HIS A 1 246 ? 21.435 -2.175 -18.910 1.00 80.62 246 HIS A N 1
ATOM 1974 C CA . HIS A 1 246 ? 22.163 -3.443 -19.011 1.00 80.62 246 HIS A CA 1
ATOM 1975 C C . HIS A 1 246 ? 23.517 -3.474 -18.275 1.00 80.62 246 HIS A C 1
ATOM 1977 O O . HIS A 1 246 ? 24.457 -4.161 -18.697 1.00 80.62 246 HIS A O 1
ATOM 1983 N N . VAL A 1 247 ? 23.599 -2.786 -17.129 1.00 80.88 247 VAL A N 1
ATOM 1984 C CA . VAL A 1 247 ? 24.775 -2.764 -16.238 1.00 80.88 247 VAL A CA 1
ATOM 1985 C C . VAL A 1 247 ? 25.254 -4.174 -15.868 1.00 80.88 247 VAL A C 1
ATOM 1987 O O . VAL A 1 247 ? 24.458 -5.091 -15.673 1.00 80.88 247 VAL A O 1
ATOM 1990 N N . ASN A 1 248 ? 26.564 -4.390 -15.761 1.00 83.81 248 ASN A N 1
ATOM 1991 C CA . ASN A 1 248 ? 27.102 -5.696 -15.378 1.00 83.81 248 ASN A CA 1
ATOM 1992 C C . ASN A 1 248 ? 26.590 -6.114 -13.984 1.00 83.81 248 ASN A C 1
ATOM 1994 O O . ASN A 1 248 ? 26.617 -5.323 -13.047 1.00 83.81 248 ASN A O 1
ATOM 1998 N N . TYR A 1 249 ? 26.175 -7.375 -13.823 1.00 86.62 249 TYR A N 1
ATOM 1999 C CA . TYR A 1 249 ? 25.730 -7.928 -12.537 1.00 86.62 249 TYR A CA 1
ATOM 2000 C C . TYR A 1 249 ? 26.785 -7.833 -11.425 1.00 86.62 249 TYR A C 1
ATOM 2002 O O . TYR A 1 249 ? 26.425 -7.730 -10.256 1.00 86.62 249 TYR A O 1
ATOM 2010 N N . ALA A 1 250 ? 28.076 -7.857 -11.768 1.00 85.50 250 ALA A N 1
ATOM 2011 C CA . ALA A 1 250 ? 29.150 -7.639 -10.804 1.00 85.50 250 ALA A CA 1
ATOM 2012 C C . ALA A 1 250 ? 29.140 -6.205 -10.254 1.00 85.50 250 ALA A C 1
ATOM 2014 O O . ALA A 1 250 ? 29.316 -6.009 -9.055 1.00 85.50 250 ALA A O 1
ATOM 2015 N N . ASP A 1 251 ? 28.888 -5.216 -11.111 1.00 82.62 251 ASP A N 1
ATOM 2016 C CA . ASP A 1 251 ? 28.815 -3.812 -10.702 1.00 82.62 251 ASP A CA 1
ATOM 2017 C C . ASP A 1 251 ? 27.491 -3.515 -9.997 1.00 82.62 251 ASP A C 1
ATOM 2019 O O . ASP A 1 251 ? 27.485 -2.837 -8.975 1.00 82.62 251 ASP A O 1
ATOM 2023 N N . LEU A 1 252 ? 26.393 -4.133 -10.440 1.00 82.56 252 LEU A N 1
ATOM 2024 C CA . LEU A 1 252 ? 25.110 -4.078 -9.742 1.00 82.56 252 LEU A CA 1
ATOM 2025 C C . LEU A 1 252 ? 25.201 -4.640 -8.316 1.00 82.56 252 LEU A C 1
ATOM 2027 O O . LEU A 1 252 ? 24.577 -4.104 -7.405 1.00 82.56 252 LEU A O 1
ATOM 2031 N N . ARG A 1 253 ? 25.990 -5.702 -8.103 1.00 85.75 253 ARG A N 1
ATOM 2032 C CA . ARG A 1 253 ? 26.241 -6.240 -6.761 1.00 85.75 253 ARG A CA 1
ATOM 2033 C C . ARG A 1 253 ? 26.945 -5.206 -5.885 1.00 85.75 253 ARG A C 1
ATOM 2035 O O . ARG A 1 253 ? 26.453 -4.919 -4.806 1.00 85.75 253 ARG A O 1
ATOM 2042 N N . LYS A 1 254 ? 28.016 -4.583 -6.386 1.00 81.38 254 LYS A N 1
ATOM 2043 C CA . LYS A 1 254 ? 28.722 -3.514 -5.659 1.00 81.38 254 LYS A CA 1
ATOM 2044 C C . LYS A 1 254 ? 27.796 -2.341 -5.327 1.00 81.38 254 LYS A C 1
ATOM 2046 O O . LYS A 1 254 ? 27.847 -1.825 -4.221 1.00 81.38 254 LYS A O 1
ATOM 2051 N N . MET A 1 255 ? 26.934 -1.941 -6.265 1.00 77.50 255 MET A N 1
ATOM 2052 C CA . MET A 1 255 ? 25.941 -0.884 -6.039 1.00 77.50 255 MET A CA 1
ATOM 2053 C C . MET A 1 255 ? 24.951 -1.263 -4.931 1.00 77.50 255 MET A C 1
ATOM 2055 O O . MET A 1 255 ? 24.655 -0.433 -4.078 1.00 77.50 255 MET A O 1
ATOM 2059 N N . ASN A 1 256 ? 24.486 -2.517 -4.922 1.00 80.38 256 ASN A N 1
ATOM 2060 C CA . ASN A 1 256 ? 23.569 -3.048 -3.911 1.00 80.38 256 ASN A CA 1
ATOM 2061 C C . ASN A 1 256 ? 24.222 -3.209 -2.528 1.00 80.38 256 ASN A C 1
ATOM 2063 O O . ASN A 1 256 ? 23.526 -3.146 -1.521 1.00 80.38 256 ASN A O 1
ATOM 2067 N N . ASP A 1 257 ? 25.542 -3.379 -2.466 1.00 80.38 257 ASP A N 1
ATOM 2068 C CA . ASP A 1 257 ? 26.303 -3.523 -1.218 1.00 80.38 257 ASP A CA 1
ATOM 2069 C C . ASP A 1 257 ? 26.588 -2.165 -0.529 1.00 80.38 257 ASP A C 1
ATOM 2071 O O . ASP A 1 257 ? 27.515 -2.040 0.268 1.00 80.38 257 ASP A O 1
ATOM 2075 N N . GLY A 1 258 ? 25.785 -1.134 -0.822 1.00 68.31 258 GLY A N 1
ATOM 2076 C CA . GLY A 1 258 ? 25.799 0.154 -0.119 1.00 68.31 258 GLY A CA 1
ATOM 2077 C C . GLY A 1 258 ? 26.605 1.269 -0.788 1.00 68.31 258 GLY A C 1
ATOM 2078 O O . GLY A 1 258 ? 26.706 2.356 -0.225 1.00 68.31 258 GLY A O 1
ATOM 2079 N N . VAL A 1 259 ? 27.148 1.048 -1.992 1.00 70.38 259 VAL A N 1
ATOM 2080 C CA . VAL A 1 259 ? 27.836 2.106 -2.766 1.00 70.38 259 VAL A CA 1
ATOM 2081 C C . VAL A 1 259 ? 26.850 3.165 -3.278 1.00 70.38 259 VAL A C 1
ATOM 2083 O O . VAL A 1 259 ? 27.235 4.311 -3.500 1.00 70.38 259 VAL A O 1
ATOM 2086 N N . VAL A 1 260 ? 25.575 2.805 -3.453 1.00 62.19 260 VAL A N 1
ATOM 2087 C CA . VAL A 1 260 ? 24.516 3.706 -3.922 1.00 62.19 260 VAL A CA 1
ATOM 2088 C C . VAL A 1 260 ? 23.358 3.696 -2.928 1.00 62.19 260 VAL A C 1
ATOM 2090 O O . VAL A 1 260 ? 22.890 2.637 -2.513 1.00 62.19 260 VAL A O 1
ATOM 2093 N N . GLN A 1 261 ? 22.868 4.879 -2.556 1.00 53.88 261 GLN A N 1
ATOM 2094 C CA . GLN A 1 261 ? 21.669 5.007 -1.728 1.00 53.88 261 GLN A CA 1
ATOM 2095 C C . GLN A 1 261 ? 20.407 4.747 -2.562 1.00 53.88 261 GLN A C 1
ATOM 2097 O O . GLN A 1 261 ? 20.296 5.215 -3.691 1.00 53.88 261 GLN A O 1
ATOM 2102 N N . GLY A 1 262 ? 19.440 4.014 -2.003 1.00 60.78 262 GLY A N 1
ATOM 2103 C CA . GLY A 1 262 ? 18.143 3.755 -2.647 1.00 60.78 262 GLY A CA 1
ATOM 2104 C C . GLY A 1 262 ? 18.103 2.556 -3.603 1.00 60.78 262 GLY A C 1
ATOM 2105 O O . GLY A 1 262 ? 17.027 2.214 -4.095 1.00 60.78 262 GLY A O 1
ATOM 2106 N N . LEU A 1 263 ? 19.230 1.872 -3.833 1.00 66.00 263 LEU A N 1
ATOM 2107 C CA . LEU A 1 263 ? 19.260 0.624 -4.594 1.00 66.00 263 LEU A CA 1
ATOM 2108 C C . LEU A 1 263 ? 19.189 -0.572 -3.641 1.00 66.00 263 LEU A C 1
ATOM 2110 O O . LEU A 1 263 ? 20.148 -0.892 -2.944 1.00 66.00 263 LEU A O 1
ATOM 2114 N N . THR A 1 264 ? 18.046 -1.255 -3.624 1.00 67.00 264 THR A N 1
ATOM 2115 C CA . THR A 1 264 ? 17.852 -2.486 -2.845 1.00 67.00 264 THR A CA 1
ATOM 2116 C C . THR A 1 264 ? 17.212 -3.551 -3.727 1.00 67.00 264 THR A C 1
ATOM 2118 O O . THR A 1 264 ? 16.164 -3.334 -4.346 1.00 67.00 264 THR A O 1
ATOM 2121 N N . CYS A 1 265 ? 17.869 -4.704 -3.833 1.00 69.25 265 CYS A N 1
ATOM 2122 C CA . CYS A 1 265 ? 17.373 -5.848 -4.587 1.00 69.25 265 CYS A CA 1
ATOM 2123 C C . CYS A 1 265 ? 16.531 -6.776 -3.704 1.00 69.25 265 CYS A C 1
ATOM 2125 O O . CYS A 1 265 ? 16.883 -7.047 -2.559 1.00 69.25 265 CYS A O 1
ATOM 2127 N N . LYS A 1 266 ? 15.454 -7.329 -4.275 1.00 66.62 266 LYS A N 1
ATOM 2128 C CA . LYS A 1 266 ? 14.606 -8.346 -3.624 1.00 66.62 266 LYS A CA 1
ATOM 2129 C C . LYS A 1 266 ? 15.383 -9.601 -3.207 1.00 66.62 266 LYS A C 1
ATOM 2131 O O . LYS A 1 266 ? 15.141 -10.176 -2.146 1.00 66.62 266 LYS A O 1
ATOM 2136 N N . ASP A 1 267 ? 16.299 -10.010 -4.078 1.00 72.00 267 ASP A N 1
ATOM 2137 C CA . ASP A 1 267 ? 17.066 -11.248 -4.000 1.00 72.00 267 ASP A CA 1
ATOM 2138 C C . ASP A 1 267 ? 18.561 -10.952 -4.154 1.00 72.00 267 ASP A C 1
ATOM 2140 O O . ASP A 1 267 ? 18.950 -9.888 -4.648 1.00 72.00 267 ASP A O 1
ATOM 2144 N N . LYS A 1 268 ? 19.412 -11.920 -3.786 1.00 77.12 268 LYS A N 1
ATOM 2145 C CA . LYS A 1 268 ? 20.859 -11.824 -4.024 1.00 77.12 268 LYS A CA 1
ATOM 2146 C C . LYS A 1 268 ? 21.127 -11.550 -5.502 1.00 77.12 268 LYS A C 1
ATOM 2148 O O . LYS A 1 268 ? 20.558 -12.197 -6.382 1.00 77.12 268 LYS A O 1
ATOM 2153 N N . VAL A 1 269 ? 22.047 -10.626 -5.773 1.00 78.44 269 VAL A N 1
ATOM 2154 C CA . VAL A 1 269 ? 22.453 -10.293 -7.141 1.00 78.44 269 VAL A CA 1
ATOM 2155 C C . VAL A 1 269 ? 23.222 -11.473 -7.737 1.00 78.44 269 VAL A C 1
ATOM 2157 O O . VAL A 1 269 ? 24.425 -11.645 -7.515 1.00 78.44 269 VAL A O 1
ATOM 2160 N N . VAL A 1 270 ? 22.506 -12.304 -8.488 1.00 81.88 270 VAL A N 1
ATOM 2161 C CA . VAL A 1 270 ? 23.041 -13.412 -9.283 1.00 81.88 270 VAL A CA 1
ATOM 2162 C C . VAL A 1 270 ? 22.920 -13.037 -10.754 1.00 81.88 270 VAL A C 1
ATOM 2164 O O . VAL A 1 270 ? 21.912 -12.467 -11.172 1.00 81.88 270 VAL A O 1
ATOM 2167 N N . LYS A 1 271 ? 23.958 -13.344 -11.538 1.00 82.25 271 LYS A N 1
ATOM 2168 C CA . LYS A 1 271 ? 23.934 -13.144 -12.986 1.00 82.25 271 LYS A CA 1
ATOM 2169 C C . LYS A 1 271 ? 22.799 -13.974 -13.580 1.00 82.25 271 LYS A C 1
ATOM 2171 O O . LYS A 1 271 ? 22.815 -15.194 -13.466 1.00 82.25 271 LYS A O 1
ATOM 2176 N N . GLN A 1 272 ? 21.846 -13.303 -14.215 1.00 80.62 272 GLN A N 1
ATOM 2177 C CA . GLN A 1 272 ? 20.819 -13.951 -15.023 1.00 80.62 272 GLN A CA 1
ATOM 2178 C C . GLN A 1 272 ? 21.105 -13.722 -16.501 1.00 80.62 272 GLN A C 1
ATOM 2180 O O . GLN A 1 272 ? 21.677 -12.693 -16.885 1.00 80.62 272 GLN A O 1
ATOM 2185 N N . ASP A 1 273 ? 20.675 -14.671 -17.325 1.00 81.44 273 ASP A N 1
ATOM 2186 C CA . ASP A 1 273 ? 20.791 -14.547 -18.768 1.00 81.44 273 ASP A CA 1
ATOM 2187 C C . ASP A 1 273 ? 19.893 -13.418 -19.272 1.00 81.44 273 ASP A C 1
ATOM 2189 O O . ASP A 1 273 ? 18.696 -13.334 -18.986 1.00 81.44 273 ASP A O 1
ATOM 2193 N N . CYS A 1 274 ? 20.509 -12.506 -20.016 1.00 80.69 274 CYS A N 1
ATOM 2194 C CA . CYS A 1 274 ? 19.843 -11.371 -20.622 1.00 80.69 274 CYS A CA 1
ATOM 2195 C C . CYS A 1 274 ? 20.077 -11.434 -22.126 1.00 80.69 274 CYS A C 1
ATOM 2197 O O . CYS A 1 274 ? 21.179 -11.153 -22.594 1.00 80.69 274 CYS A O 1
ATOM 2199 N N . VAL A 1 275 ? 19.029 -11.792 -22.870 1.00 83.25 275 VAL A N 1
ATOM 2200 C CA . VAL A 1 275 ? 19.080 -11.992 -24.328 1.00 83.25 275 VAL A CA 1
ATOM 2201 C C . VAL A 1 275 ? 19.667 -10.772 -25.039 1.00 83.25 275 VAL A C 1
ATOM 2203 O O . VAL A 1 275 ? 20.573 -10.921 -25.848 1.00 83.25 275 VAL A O 1
ATOM 2206 N N . VAL A 1 276 ? 19.240 -9.566 -24.652 1.00 75.75 276 VAL A N 1
ATOM 2207 C CA . VAL A 1 276 ? 19.714 -8.301 -25.241 1.00 75.75 276 VAL A CA 1
ATOM 2208 C C . VAL A 1 276 ? 21.224 -8.118 -25.054 1.00 75.75 276 VAL A C 1
ATOM 2210 O O . VAL A 1 276 ? 21.926 -7.734 -25.985 1.00 75.75 276 VAL A O 1
ATOM 2213 N N . CYS A 1 277 ? 21.757 -8.448 -23.873 1.00 80.75 277 CYS A N 1
ATOM 2214 C CA . CYS A 1 277 ? 23.200 -8.419 -23.630 1.00 80.75 277 CYS A CA 1
ATOM 2215 C C . CYS A 1 277 ? 23.943 -9.456 -24.463 1.00 80.75 277 CYS A C 1
ATOM 2217 O O . CYS A 1 277 ? 25.030 -9.171 -24.956 1.00 80.75 277 CYS A O 1
ATOM 2219 N N . CYS A 1 278 ? 23.392 -10.664 -24.572 1.00 79.19 278 CYS A N 1
ATOM 2220 C CA . CYS A 1 278 ? 24.000 -11.749 -25.328 1.00 79.19 278 CYS A CA 1
ATOM 2221 C C . CYS A 1 278 ? 24.074 -11.414 -26.819 1.00 79.19 278 CYS A C 1
ATOM 2223 O O . CYS A 1 278 ? 25.128 -11.606 -27.412 1.00 79.19 278 CYS A O 1
ATOM 2225 N N . GLU A 1 279 ? 23.003 -10.868 -27.397 1.00 77.50 279 GLU A N 1
ATOM 2226 C CA . GLU A 1 279 ? 22.959 -10.443 -28.801 1.00 77.50 279 GLU A CA 1
ATOM 2227 C C . GLU A 1 279 ? 23.850 -9.216 -29.043 1.00 77.50 279 GLU A C 1
ATOM 2229 O O . GLU A 1 279 ? 24.661 -9.211 -29.965 1.00 77.50 279 GLU A O 1
ATOM 2234 N N . GLY A 1 280 ? 23.780 -8.202 -28.175 1.00 74.12 280 GLY A N 1
ATOM 2235 C CA . GLY A 1 280 ? 24.578 -6.980 -28.314 1.00 74.12 280 GLY A CA 1
ATOM 2236 C C . GLY A 1 280 ? 26.078 -7.171 -28.064 1.00 74.12 280 GLY A C 1
ATOM 2237 O O . GLY A 1 280 ? 26.889 -6.409 -28.582 1.00 74.12 280 GLY A O 1
ATOM 2238 N N . LYS A 1 281 ? 26.466 -8.186 -27.281 1.00 76.50 281 LYS A N 1
ATOM 2239 C CA . LYS A 1 281 ? 27.871 -8.528 -26.988 1.00 76.50 281 LYS A CA 1
ATOM 2240 C C . LYS A 1 281 ? 28.334 -9.790 -27.707 1.00 76.50 281 LYS A C 1
ATOM 2242 O O . LYS A 1 281 ? 29.381 -10.335 -27.356 1.00 76.50 281 LYS A O 1
ATOM 2247 N N . GLN A 1 282 ? 27.574 -10.268 -28.691 1.00 74.38 282 GLN A N 1
ATOM 2248 C CA . GLN A 1 282 ? 27.971 -11.422 -29.478 1.00 74.38 282 GLN A CA 1
ATOM 2249 C C . GLN A 1 282 ? 29.215 -11.060 -30.292 1.00 74.38 282 GLN A C 1
ATOM 2251 O O . GLN A 1 282 ? 29.147 -10.341 -31.288 1.00 74.38 282 GLN A O 1
ATOM 2256 N N . SER A 1 283 ? 30.374 -11.560 -29.873 1.00 75.44 283 SER A N 1
ATOM 2257 C CA . SER A 1 283 ? 31.576 -11.468 -30.686 1.00 75.44 283 SER A CA 1
ATOM 2258 C C . SER A 1 283 ? 31.528 -12.549 -31.759 1.00 75.44 283 SER A C 1
ATOM 2260 O O . SER A 1 283 ? 31.273 -13.726 -31.492 1.00 75.44 283 SER A O 1
ATOM 2262 N N . ARG A 1 284 ? 31.766 -12.151 -33.011 1.00 74.31 284 ARG A N 1
ATOM 2263 C CA . ARG A 1 284 ? 32.025 -13.121 -34.071 1.00 74.31 284 ARG A CA 1
ATOM 2264 C C . ARG A 1 284 ? 33.406 -13.725 -33.796 1.00 74.31 284 ARG A C 1
ATOM 2266 O O . ARG A 1 284 ? 34.370 -12.957 -33.739 1.00 74.31 284 ARG A O 1
ATOM 2273 N N . PRO A 1 285 ? 33.539 -15.052 -33.628 1.00 78.50 285 PRO A N 1
ATOM 2274 C CA . PRO A 1 285 ? 34.859 -15.655 -33.553 1.00 78.50 285 PRO A CA 1
ATOM 2275 C C . PRO A 1 285 ? 35.621 -15.350 -34.852 1.00 78.50 285 PRO A C 1
ATOM 2277 O O . PRO A 1 285 ? 34.990 -15.230 -35.911 1.00 78.50 285 PRO A O 1
ATOM 2280 N N . PRO A 1 286 ? 36.954 -15.208 -34.799 1.00 80.12 286 PRO A N 1
ATOM 2281 C CA . PRO A 1 286 ? 37.746 -15.011 -36.002 1.00 80.12 286 PRO A CA 1
ATOM 2282 C C . PRO A 1 286 ? 37.445 -16.124 -37.010 1.00 80.12 286 PRO A C 1
ATOM 2284 O O . PRO A 1 286 ? 37.231 -17.283 -36.641 1.00 80.12 286 PRO A O 1
ATOM 2287 N N . PHE A 1 287 ? 37.388 -15.757 -38.290 1.00 83.00 287 PHE A N 1
ATOM 2288 C CA . PHE A 1 287 ? 37.196 -16.725 -39.361 1.00 83.00 287 PHE A CA 1
ATOM 2289 C C . PHE A 1 287 ? 38.287 -17.794 -39.285 1.00 83.00 287 PHE A C 1
ATOM 2291 O O . PHE A 1 287 ? 39.468 -17.468 -39.151 1.00 83.00 287 PHE A O 1
ATOM 2298 N N . LYS A 1 288 ? 37.902 -19.070 -39.400 1.00 79.06 288 LYS A N 1
ATOM 2299 C CA . LYS A 1 288 ? 38.883 -20.132 -39.624 1.00 79.06 288 LYS A CA 1
ATOM 2300 C C . LYS A 1 288 ? 39.545 -19.860 -40.970 1.00 79.06 288 LYS A C 1
ATOM 2302 O O . LYS A 1 288 ? 38.860 -19.753 -41.985 1.00 79.06 288 LYS A O 1
ATOM 2307 N N . HIS A 1 289 ? 40.859 -19.687 -40.959 1.00 72.62 289 HIS A N 1
ATOM 2308 C CA . HIS A 1 289 ? 41.611 -19.408 -42.169 1.00 72.62 289 HIS A CA 1
ATOM 2309 C C . HIS A 1 289 ? 41.798 -20.718 -42.944 1.00 72.62 289 HIS A C 1
ATOM 2311 O O . HIS A 1 289 ? 42.773 -21.434 -42.743 1.00 72.62 289 HIS A O 1
ATOM 2317 N N . GLU A 1 290 ? 40.848 -21.052 -43.814 1.00 74.25 290 GLU A N 1
ATOM 2318 C CA . GLU A 1 290 ? 41.002 -22.133 -44.788 1.00 74.25 290 GLU A CA 1
ATOM 2319 C C . GLU A 1 290 ? 41.356 -21.518 -46.140 1.00 74.25 290 GLU A C 1
ATOM 2321 O O . GLU A 1 290 ? 40.551 -20.841 -46.777 1.00 74.25 290 GLU A O 1
ATOM 2326 N N . GLY A 1 291 ? 42.610 -21.702 -46.550 1.00 68.06 291 GLY A N 1
ATOM 2327 C CA . GLY A 1 291 ? 43.107 -21.273 -47.849 1.00 68.06 291 GLY A CA 1
ATOM 2328 C C . GLY A 1 291 ? 43.760 -22.446 -48.561 1.00 68.06 291 GLY A C 1
ATOM 2329 O O . GLY A 1 291 ? 44.820 -22.9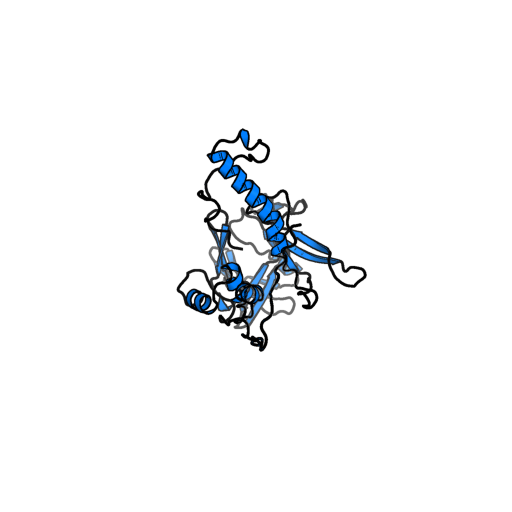09 -48.150 1.00 68.06 291 GLY A O 1
ATOM 2330 N N . THR A 1 292 ? 43.162 -22.921 -49.648 1.00 71.81 292 THR A N 1
ATOM 2331 C CA . THR A 1 292 ? 43.845 -23.815 -50.590 1.00 71.81 292 THR A CA 1
ATOM 2332 C C . THR A 1 292 ? 44.747 -22.991 -51.497 1.00 71.81 292 THR A C 1
ATOM 2334 O O . THR A 1 292 ? 44.278 -22.145 -52.261 1.00 71.81 292 THR A O 1
ATOM 2337 N N . ARG A 1 293 ? 46.057 -23.240 -51.423 1.00 65.56 293 ARG A N 1
ATOM 2338 C CA . ARG A 1 293 ? 47.041 -22.647 -52.332 1.00 65.56 293 ARG A CA 1
ATOM 2339 C C . ARG A 1 293 ? 46.846 -23.249 -53.724 1.00 65.56 293 ARG A C 1
ATOM 2341 O O . ARG A 1 293 ? 46.935 -24.462 -53.885 1.00 65.56 293 ARG A O 1
ATOM 2348 N N . ALA A 1 294 ? 46.575 -22.410 -54.721 1.00 61.53 294 ALA A N 1
ATOM 2349 C CA . ALA A 1 294 ? 46.489 -22.860 -56.106 1.00 61.53 294 ALA A CA 1
ATOM 2350 C C . ALA A 1 294 ? 47.855 -23.404 -56.557 1.00 61.53 294 ALA A C 1
ATOM 2352 O O . ALA A 1 294 ? 48.868 -22.713 -56.443 1.00 61.53 294 ALA A O 1
ATOM 2353 N N . THR A 1 295 ? 47.881 -24.640 -57.050 1.00 68.38 295 THR A N 1
ATOM 2354 C CA . THR A 1 295 ? 49.079 -25.307 -57.586 1.00 68.38 295 THR A CA 1
ATOM 2355 C C . THR A 1 295 ? 49.404 -24.892 -59.021 1.00 68.38 295 THR A C 1
ATOM 2357 O O . THR A 1 295 ? 50.520 -25.110 -59.478 1.00 68.38 295 THR A O 1
ATOM 2360 N N . GLU A 1 296 ? 48.474 -24.228 -59.710 1.00 67.06 296 GLU A N 1
ATOM 2361 C CA . GLU A 1 296 ? 48.649 -23.749 -61.081 1.00 67.06 296 GLU A CA 1
ATOM 2362 C C . GLU A 1 296 ? 48.304 -22.264 -61.222 1.00 67.06 296 GLU A C 1
ATOM 2364 O O . GLU A 1 296 ? 47.471 -21.705 -60.500 1.00 67.06 296 GLU A O 1
ATOM 2369 N N . ARG A 1 297 ? 48.963 -21.615 -62.187 1.00 58.88 297 ARG A N 1
ATOM 2370 C CA . ARG A 1 297 ? 48.876 -20.174 -62.439 1.00 58.88 297 ARG A CA 1
ATOM 2371 C C . ARG A 1 297 ? 47.520 -19.829 -63.064 1.00 58.88 297 ARG A C 1
ATOM 2373 O O . ARG A 1 297 ? 47.341 -19.927 -64.273 1.00 58.88 297 ARG A O 1
ATOM 2380 N N . ARG A 1 298 ? 46.555 -19.405 -62.245 1.00 56.38 298 ARG A N 1
ATOM 2381 C CA . ARG A 1 298 ? 45.236 -18.949 -62.715 1.00 56.38 298 ARG A CA 1
ATOM 2382 C C . ARG A 1 298 ? 45.268 -17.460 -63.067 1.00 56.38 298 ARG A C 1
ATOM 2384 O O . ARG A 1 298 ? 45.687 -16.641 -62.255 1.00 56.38 298 ARG A O 1
ATOM 2391 N N . GLN A 1 299 ? 44.795 -17.104 -64.262 1.00 58.88 299 GLN A N 1
ATOM 2392 C CA . GLN A 1 299 ? 44.499 -15.715 -64.624 1.00 58.88 299 GLN A CA 1
ATOM 2393 C C . GLN A 1 299 ? 43.161 -15.317 -63.986 1.00 58.88 299 GLN A C 1
ATOM 2395 O O . GLN A 1 299 ? 42.104 -15.789 -64.397 1.00 58.88 299 GLN A O 1
ATOM 2400 N N . THR A 1 300 ? 43.185 -14.477 -62.955 1.00 56.81 300 THR A N 1
ATOM 2401 C CA . THR A 1 300 ? 41.968 -13.934 -62.336 1.00 56.81 300 THR A CA 1
ATOM 2402 C C . THR A 1 300 ? 41.430 -12.769 -63.160 1.00 56.81 300 THR A C 1
ATOM 2404 O O . THR A 1 300 ? 42.064 -11.719 -63.225 1.00 56.81 300 THR A O 1
ATOM 2407 N N . LYS A 1 301 ? 40.240 -12.924 -63.751 1.00 54.28 301 LYS A N 1
ATOM 2408 C CA . LYS A 1 301 ? 39.427 -11.792 -64.216 1.00 54.28 301 LYS A CA 1
ATOM 2409 C C . LYS A 1 301 ? 38.420 -11.447 -63.118 1.00 54.28 301 LYS A C 1
ATOM 2411 O O . LYS A 1 301 ? 37.528 -12.241 -62.842 1.00 54.28 301 LYS A O 1
ATOM 2416 N N . GLN A 1 302 ? 38.579 -10.293 -62.475 1.00 49.59 302 GLN A N 1
ATOM 2417 C CA . GLN A 1 302 ? 37.519 -9.701 -61.658 1.00 49.59 302 GLN A CA 1
ATOM 2418 C C . GLN A 1 302 ? 36.577 -8.934 -62.587 1.00 49.59 302 GLN A C 1
ATOM 2420 O O . GLN A 1 302 ? 37.022 -8.068 -63.336 1.00 49.59 302 GLN A O 1
ATOM 2425 N N . ALA A 1 303 ? 35.289 -9.262 -62.546 1.00 52.97 303 ALA A N 1
ATOM 2426 C CA . ALA A 1 303 ? 34.242 -8.471 -63.174 1.00 52.97 303 ALA A CA 1
ATOM 2427 C C . ALA A 1 303 ? 33.341 -7.924 -62.065 1.00 52.97 303 ALA A C 1
ATOM 2429 O O . ALA A 1 303 ? 32.702 -8.689 -61.344 1.00 52.97 303 ALA A O 1
ATOM 2430 N N . SER A 1 304 ? 33.324 -6.602 -61.921 1.00 46.06 304 SER A N 1
ATOM 2431 C CA . SER A 1 304 ? 32.397 -5.892 -61.045 1.00 46.06 304 SER A CA 1
ATOM 2432 C C . SER A 1 304 ? 31.183 -5.507 -61.878 1.00 46.06 304 SER A C 1
ATOM 2434 O O . SER A 1 304 ? 31.304 -4.716 -62.811 1.00 46.06 304 SER A O 1
ATOM 2436 N N . VAL A 1 305 ? 30.021 -6.079 -61.572 1.00 49.25 305 VAL A N 1
ATOM 2437 C CA . VAL A 1 305 ? 28.757 -5.641 -62.172 1.00 49.25 305 VAL A CA 1
ATOM 2438 C C . VAL A 1 305 ? 28.316 -4.394 -61.410 1.00 49.25 305 VAL A C 1
ATOM 2440 O O . VAL A 1 305 ? 28.016 -4.479 -60.220 1.00 49.25 305 VAL A O 1
ATOM 2443 N N . GLN A 1 306 ? 28.338 -3.235 -62.067 1.00 44.50 306 GLN A N 1
ATOM 2444 C CA . GLN A 1 306 ? 27.672 -2.037 -61.558 1.00 44.50 306 GLN A CA 1
ATOM 2445 C C . GLN A 1 306 ? 26.179 -2.165 -61.878 1.00 44.50 306 GLN A C 1
ATOM 2447 O O . GLN A 1 306 ? 25.820 -2.316 -63.046 1.00 44.50 306 GLN A O 1
ATOM 2452 N N . ALA A 1 307 ? 25.347 -2.165 -60.837 1.00 49.34 307 ALA A N 1
ATOM 2453 C CA . ALA A 1 307 ? 23.907 -1.941 -60.934 1.00 49.34 307 ALA A CA 1
ATOM 2454 C C . ALA A 1 307 ? 23.613 -0.469 -60.633 1.00 49.34 307 ALA A C 1
ATOM 2456 O O . ALA A 1 307 ? 24.308 0.080 -59.744 1.00 49.34 307 ALA A O 1
#

Nearest PDB structures (foldseek):
  7jl2-assembly1_A  TM=3.587E-01  e=4.646E-01  Homo sapiens
  7nic-assembly1_A  TM=3.957E-01  e=1.136E+00  Mus musculus
  5yvq-assembly1_A  TM=1.539E-01  e=2.405E-02  Muvirus mu
  6gkh-assembly1_A  TM=3.962E-01  e=2.100E+00  Mus musculus

Radius of gyration: 29.21 Å; Cα contacts (8 Å, |Δi|>4): 329; chains: 1; bounding box: 71×56×94 Å

Organism: Popillia japonica (NCBI:txid7064)